Protein AF-A0A1I7KE81-F1 (afdb_monomer_lite)

Organism: NCBI:txid343013

Foldseek 3Di:
DFQPDWADPAPAIETHLAPLEDPVLVVLLRLLSNDPFWPRYKYAAHQWYDDQSHTARIKTWGDQKDQVVLLPDDDADDPDDGPDRSRDIDGHPDPVVVVSQVVQVVVVVVVVVVVVVVVVVVVVVVPVPDDDDDDDDDDQDWDQRGWDFDDAPRDTTIMGGHQKTAAAAQRWAKAEEFQQAKIFTKHFQRDRSRVRIHGNYQHFPDALVVQLVPDDLVQQCVQNPQAAEDSDSVCSSRRRVRTHRRVVSCVSCVNGIDTPDIDGHRYDYDD

Secondary structure (DSSP, 8-state):
----EEE-SSSS-EEES-S---HHHHHHHHHHHTSTTEEEEEEEEEEEE--SSS-EEEEEEESSEE-HHHHT----------SSGGG--EETTSHHHHHHHHHHHHHHHHHHHHHHHHHHHHHHHHHTTSSS----S------SEEEEEEEETTEEEEEEEESEEE--TT-EEEE--STTSEEEEEEE---GGGTSEEE-S--BSS-HHHHHHH--HHHHHHHTTTSEE--SGGGGGG-GGGB--HHHHHHHTTTTEEEEEEEE-SEE---

Radius of gyration: 19.29 Å; chains: 1; bounding box: 50×40×59 Å

pLDDT: mean 90.59, std 10.42, range [40.97, 98.5]

Sequence (271 aa):
MPVQQVLTDQRVPVKIWTDDVDDRSKEQLANIAGLPFVHHHVAAMPDVHLGIGATIGSVIATHKAIIPAAVGVDMERWMIQLPDRDLAYFPEGTEHFNDYVEAVHWAQEYAMANRQAMLDLVLDALARHLPPFTVTTEAVNCHHNYVAKEHHYGADVWVTRKGAIRAREGDLGIVPGSMGARSYIVRGKGNAESFCSSAHGAGRRMSRTAAEKHFTEADLEMQTAGVICRKDKGVLDEIPGAYKDIDQVMANQRDLTEILHTLKQVVCVKG

InterPro domains:
  IPR001233 RNA-splicing ligase, RtcB [PF01139] (28-74)
  IPR001233 RNA-splicing ligase, RtcB [PF01139] (75-271)
  IPR036025 tRNA-splicing ligase RtcB-like superfamily [G3DSA:3.90.1860.10] (1-75)
  IPR036025 tRNA-splicing ligase RtcB-like superfamily [G3DSA:3.90.1860.10] (76-271)
  IPR036025 tRNA-splicing ligase RtcB-like superfamily [SSF103365] (9-75)
  IPR036025 tRNA-splicing ligase RtcB-like superfamily [SSF103365] (76-271)
  IPR052915 RNA-splicing ligase RtcB-like [PTHR43749] (80-271)

Structure (mmCIF, N/CA/C/O backbone):
data_AF-A0A1I7KE81-F1
#
_entry.id   AF-A0A1I7KE81-F1
#
loop_
_atom_site.group_PDB
_atom_site.id
_atom_site.type_symbol
_atom_site.label_atom_id
_atom_site.label_alt_id
_atom_site.label_comp_id
_atom_site.label_asym_id
_atom_site.label_entity_id
_atom_site.label_seq_id
_atom_site.pdbx_PDB_ins_code
_atom_site.Cartn_x
_atom_site.Cartn_y
_atom_site.Cartn_z
_atom_site.occupancy
_atom_site.B_iso_or_equiv
_atom_site.auth_seq_id
_atom_site.auth_comp_id
_atom_site.auth_asym_id
_atom_site.auth_atom_id
_atom_site.pdbx_PDB_model_num
ATOM 1 N N . MET A 1 1 ? 3.178 -16.933 12.539 1.00 57.69 1 MET A N 1
ATOM 2 C CA . MET A 1 1 ? 3.832 -15.609 12.615 1.00 57.69 1 MET A CA 1
ATOM 3 C C . MET A 1 1 ? 3.858 -15.025 11.229 1.00 57.69 1 MET A C 1
ATOM 5 O O . MET A 1 1 ? 4.569 -15.561 10.371 1.00 57.69 1 MET A O 1
ATOM 9 N N . PRO A 1 2 ? 2.996 -14.033 11.013 1.00 77.56 2 PRO A N 1
ATOM 10 C CA . PRO A 1 2 ? 3.561 -12.693 10.949 1.00 77.56 2 PRO A CA 1
ATOM 11 C C . PRO A 1 2 ? 2.568 -11.604 11.388 1.00 77.56 2 PRO A C 1
ATOM 13 O O . PRO A 1 2 ? 1.733 -11.113 10.661 1.00 77.56 2 PRO A O 1
ATOM 16 N N . VAL A 1 3 ? 2.729 -11.188 12.622 1.00 94.88 3 VAL A N 1
ATOM 17 C CA . VAL A 1 3 ? 2.726 -9.778 12.978 1.00 94.88 3 VAL A CA 1
ATOM 18 C C . VAL A 1 3 ? 4.074 -9.644 13.678 1.00 94.88 3 VAL A C 1
ATOM 20 O O . VAL A 1 3 ? 4.421 -10.525 14.470 1.00 94.88 3 VAL A O 1
ATOM 23 N N . GLN A 1 4 ? 4.885 -8.661 13.303 1.00 96.69 4 GLN A N 1
ATOM 24 C CA . GLN A 1 4 ? 6.242 -8.500 13.838 1.00 96.69 4 GLN A CA 1
ATOM 25 C C . GLN A 1 4 ? 6.243 -7.587 15.061 1.00 96.69 4 GLN A C 1
ATOM 27 O O . GLN A 1 4 ? 6.893 -7.894 16.056 1.00 96.69 4 GLN A O 1
ATOM 32 N N . GLN A 1 5 ? 5.426 -6.531 15.033 1.00 97.12 5 GLN A N 1
ATOM 33 C CA . GLN A 1 5 ? 5.253 -5.614 16.159 1.00 97.12 5 GLN A CA 1
ATOM 34 C C . GLN A 1 5 ? 3.773 -5.400 16.457 1.00 97.12 5 GLN A C 1
ATOM 36 O O . GLN A 1 5 ? 2.934 -5.387 15.551 1.00 97.12 5 GLN A O 1
ATOM 41 N N . VAL A 1 6 ? 3.463 -5.197 17.736 1.00 97.81 6 VAL A N 1
ATOM 42 C CA . VAL A 1 6 ? 2.139 -4.768 18.188 1.00 97.81 6 VAL A CA 1
ATOM 43 C C . VAL A 1 6 ? 2.303 -3.552 19.087 1.00 97.81 6 VAL A C 1
ATOM 45 O O . VAL A 1 6 ? 3.019 -3.628 20.082 1.00 97.81 6 VAL A O 1
ATOM 48 N N . LEU A 1 7 ? 1.644 -2.444 18.746 1.00 97.62 7 LEU A N 1
ATOM 49 C CA . LEU A 1 7 ? 1.528 -1.286 19.637 1.00 97.62 7 LEU A CA 1
ATOM 50 C C . LEU A 1 7 ? 0.242 -1.439 20.451 1.00 97.62 7 LEU A C 1
ATOM 52 O O . LEU A 1 7 ? -0.814 -1.698 19.872 1.00 97.62 7 LEU A O 1
ATOM 56 N N . THR A 1 8 ? 0.327 -1.332 21.777 1.00 96.69 8 THR A N 1
ATOM 57 C CA . THR A 1 8 ? -0.793 -1.632 22.692 1.00 96.69 8 THR A CA 1
ATOM 58 C C . THR A 1 8 ? -1.204 -0.471 23.589 1.00 96.69 8 THR A C 1
ATOM 60 O O . THR A 1 8 ? -2.199 -0.590 24.295 1.00 96.69 8 THR A O 1
ATOM 63 N N . ASP A 1 9 ? -0.478 0.647 23.563 1.00 94.56 9 ASP A N 1
ATOM 64 C CA . ASP A 1 9 ? -0.714 1.776 24.480 1.00 94.56 9 ASP A CA 1
ATOM 65 C C . ASP A 1 9 ? -1.853 2.704 24.012 1.00 94.56 9 ASP A C 1
ATOM 67 O O . ASP A 1 9 ? -2.137 3.729 24.629 1.00 94.56 9 ASP A O 1
ATOM 71 N N . GLN A 1 10 ? -2.500 2.366 22.896 1.00 95.31 10 GLN A N 1
ATOM 72 C CA . GLN A 1 10 ? -3.591 3.120 22.285 1.00 95.31 10 GLN A CA 1
ATOM 73 C C . GLN A 1 10 ? -4.950 2.496 22.624 1.00 95.31 10 GLN A C 1
ATOM 75 O O . GLN A 1 10 ? -5.037 1.417 23.206 1.00 95.31 10 GLN A O 1
ATOM 80 N N . ARG A 1 11 ? -6.043 3.168 22.238 1.00 96.38 11 ARG A N 1
ATOM 81 C CA . ARG A 1 11 ? -7.408 2.671 22.474 1.00 96.38 11 ARG A CA 1
ATOM 82 C C . ARG A 1 11 ? -7.643 1.299 21.832 1.00 96.38 11 ARG A C 1
ATOM 84 O O . ARG A 1 11 ? -8.297 0.451 22.434 1.00 96.38 11 ARG A O 1
ATOM 91 N N . VAL A 1 12 ? -7.163 1.111 20.606 1.00 97.94 12 VAL A N 1
ATOM 92 C CA . VAL A 1 12 ? -7.110 -0.194 19.937 1.00 97.94 12 VAL A CA 1
ATOM 93 C C . VAL A 1 12 ? -5.658 -0.521 19.585 1.00 97.94 12 VAL A C 1
ATOM 95 O O . VAL A 1 12 ? -4.871 0.404 19.394 1.00 97.94 12 VAL A O 1
ATOM 98 N N . PRO A 1 13 ? -5.260 -1.800 19.493 1.00 98.12 13 PRO A N 1
ATOM 99 C CA . PRO A 1 13 ? -3.891 -2.138 19.129 1.00 98.12 13 PRO A CA 1
ATOM 100 C C . PRO A 1 13 ? -3.578 -1.797 17.664 1.00 98.12 13 PRO A C 1
ATOM 102 O O . PRO A 1 13 ? -4.465 -1.765 16.807 1.00 98.12 13 PRO A O 1
ATOM 105 N N . VAL A 1 14 ? -2.293 -1.620 17.360 1.00 98.50 14 VAL A N 1
ATOM 106 C CA . VAL A 1 14 ? -1.765 -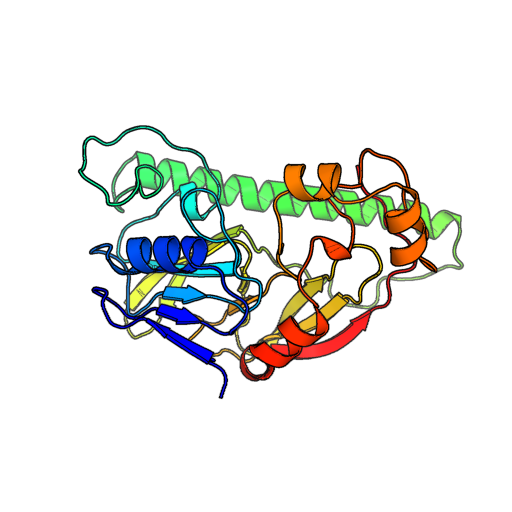1.570 15.987 1.00 98.50 14 VAL A CA 1
ATOM 107 C C . VAL A 1 14 ? -1.011 -2.861 15.708 1.00 98.50 14 VAL A C 1
ATOM 109 O O . VAL A 1 14 ? -0.102 -3.203 16.459 1.00 98.50 14 VAL A O 1
ATOM 112 N N . LYS A 1 15 ? -1.348 -3.567 14.627 1.00 98.50 15 LYS A N 1
ATOM 113 C CA . LYS A 1 15 ? -0.659 -4.791 14.185 1.00 98.50 15 LYS A CA 1
ATOM 114 C C . LYS A 1 15 ? 0.226 -4.480 12.983 1.00 98.50 15 LYS A C 1
ATOM 116 O O . LYS A 1 15 ? -0.284 -4.054 11.952 1.00 98.50 15 LYS A O 1
ATOM 121 N N . ILE A 1 16 ? 1.537 -4.680 13.109 1.00 98.38 16 ILE A N 1
ATOM 122 C CA . ILE A 1 16 ? 2.525 -4.292 12.094 1.00 98.38 16 ILE A CA 1
ATOM 123 C C . ILE A 1 16 ? 3.232 -5.533 11.551 1.00 98.38 16 ILE A C 1
ATOM 125 O O . ILE A 1 16 ? 3.833 -6.298 12.304 1.00 98.38 16 ILE A O 1
ATOM 129 N N . TRP A 1 17 ? 3.198 -5.727 10.234 1.00 98.12 17 TRP A N 1
ATOM 130 C CA . TRP A 1 17 ? 3.786 -6.890 9.556 1.00 98.12 17 TRP A CA 1
ATOM 131 C C . TRP A 1 17 ? 5.294 -6.771 9.287 1.00 98.12 17 TRP A C 1
ATOM 133 O O . TRP A 1 17 ? 5.866 -7.641 8.642 1.00 98.12 17 TRP A O 1
ATOM 143 N N . THR A 1 18 ? 5.964 -5.724 9.765 1.00 96.81 18 THR A N 1
ATOM 144 C CA . THR A 1 18 ? 7.391 -5.483 9.511 1.00 96.81 18 THR A CA 1
ATOM 145 C C . THR A 1 18 ? 8.090 -4.863 10.712 1.00 96.81 18 THR A C 1
ATOM 147 O O . THR A 1 18 ? 7.479 -4.091 11.450 1.00 96.81 18 THR A O 1
ATOM 150 N N . ASP A 1 19 ? 9.382 -5.152 10.845 1.00 95.56 19 ASP A N 1
ATOM 151 C CA . ASP A 1 19 ? 10.292 -4.439 11.734 1.00 95.56 19 ASP A CA 1
ATOM 152 C C . ASP A 1 19 ? 10.908 -3.179 11.103 1.00 95.56 19 ASP A C 1
ATOM 154 O O . ASP A 1 19 ? 11.397 -2.303 11.815 1.00 95.56 19 ASP A O 1
ATOM 158 N N . ASP A 1 20 ? 10.830 -3.050 9.774 1.00 94.69 20 ASP A N 1
ATOM 159 C CA . ASP A 1 20 ? 11.290 -1.886 9.001 1.00 94.69 20 ASP A CA 1
ATOM 160 C C . ASP A 1 20 ? 10.203 -0.793 8.982 1.00 94.69 20 ASP A C 1
ATOM 162 O O . ASP A 1 20 ? 9.499 -0.612 7.982 1.00 94.69 20 ASP A O 1
ATOM 166 N N . VAL A 1 21 ? 10.007 -0.121 10.122 1.00 95.19 21 VAL A N 1
ATOM 167 C CA . VAL A 1 21 ? 9.069 1.002 10.295 1.00 95.19 21 VAL A CA 1
ATOM 168 C C . VAL A 1 21 ? 9.678 2.090 11.190 1.00 95.19 21 VAL A C 1
ATOM 170 O O . VAL A 1 21 ? 10.144 1.813 12.297 1.00 95.19 21 VAL A O 1
ATOM 173 N N . ASP A 1 22 ? 9.675 3.336 10.712 1.00 94.06 22 ASP A N 1
ATOM 174 C CA . ASP A 1 22 ? 10.245 4.486 11.421 1.00 94.06 22 ASP A CA 1
ATOM 175 C C . ASP A 1 22 ? 9.315 5.041 12.515 1.00 94.06 22 ASP A C 1
ATOM 177 O O . ASP A 1 22 ? 8.101 4.818 12.504 1.00 94.06 22 ASP A O 1
ATOM 181 N N . ASP A 1 23 ? 9.882 5.806 13.450 1.00 95.50 23 ASP A N 1
ATOM 182 C CA . ASP A 1 23 ? 9.153 6.321 14.614 1.00 95.50 23 ASP A CA 1
ATOM 183 C C . ASP A 1 23 ? 8.000 7.260 14.241 1.00 95.50 23 ASP A C 1
ATOM 185 O O . ASP A 1 23 ? 6.952 7.220 14.884 1.00 95.50 23 ASP A O 1
ATOM 189 N N . ARG A 1 24 ? 8.134 8.053 13.169 1.00 94.44 24 ARG A N 1
ATOM 190 C CA . ARG A 1 24 ? 7.059 8.958 12.728 1.00 94.44 24 ARG A CA 1
ATOM 191 C C . ARG A 1 24 ? 5.894 8.171 12.135 1.00 94.44 24 ARG A C 1
ATOM 193 O O . ARG A 1 24 ? 4.737 8.511 12.369 1.00 94.44 24 ARG A O 1
ATOM 200 N N . SER A 1 25 ? 6.182 7.097 11.400 1.00 95.62 25 SER A N 1
ATOM 201 C CA . SER A 1 25 ? 5.155 6.158 10.934 1.00 95.62 25 SER A CA 1
ATOM 202 C C . SER A 1 25 ? 4.451 5.461 12.104 1.00 95.62 25 SER A C 1
ATOM 204 O O . SER A 1 25 ? 3.227 5.325 12.081 1.00 95.62 25 SER A O 1
ATOM 206 N N . LYS A 1 26 ? 5.189 5.050 13.148 1.00 96.81 26 LYS A N 1
ATOM 207 C CA . LYS A 1 26 ? 4.595 4.473 14.370 1.00 96.81 26 LYS A CA 1
ATOM 208 C C . LYS A 1 26 ? 3.700 5.473 15.097 1.00 96.81 26 LYS A C 1
ATOM 210 O O . LYS A 1 26 ? 2.607 5.102 15.512 1.00 96.81 26 LYS A O 1
ATOM 215 N N . GLU A 1 27 ? 4.129 6.728 15.207 1.00 95.62 27 GLU A N 1
ATOM 216 C CA . GLU A 1 27 ? 3.340 7.808 15.804 1.00 95.62 27 GLU A CA 1
ATOM 217 C C . GLU A 1 27 ? 2.037 8.053 15.026 1.00 95.62 27 GLU A C 1
ATOM 219 O O . GLU A 1 27 ? 0.966 8.079 15.629 1.00 95.62 27 GLU A O 1
ATOM 224 N N . GLN A 1 28 ? 2.087 8.131 13.689 1.00 94.56 28 GLN A N 1
ATOM 225 C CA . GLN A 1 28 ? 0.877 8.250 12.862 1.00 94.56 28 GLN A CA 1
ATOM 226 C C . GLN A 1 28 ? -0.089 7.075 13.073 1.00 94.56 28 GLN A C 1
ATOM 228 O O . GLN A 1 28 ? -1.288 7.285 13.260 1.00 94.56 28 GLN A O 1
ATOM 233 N N . LEU A 1 29 ? 0.422 5.840 13.083 1.00 96.94 29 LEU A N 1
ATOM 234 C CA . LEU A 1 29 ? -0.388 4.650 13.358 1.00 96.94 29 LEU A CA 1
ATOM 235 C C . LEU A 1 29 ? -1.021 4.702 14.757 1.00 96.94 29 LEU A C 1
ATOM 237 O O . LEU A 1 29 ? -2.202 4.387 14.906 1.00 96.94 29 LEU A O 1
ATOM 241 N N . ALA A 1 30 ? -0.256 5.125 15.766 1.00 96.56 30 ALA A N 1
ATOM 242 C CA . ALA A 1 30 ? -0.733 5.256 17.136 1.00 96.56 30 ALA A CA 1
ATOM 243 C C . ALA A 1 30 ? -1.823 6.337 17.265 1.00 96.56 30 ALA A C 1
ATOM 245 O O . ALA A 1 30 ? -2.848 6.106 17.909 1.00 96.56 30 ALA A O 1
ATOM 246 N N . ASN A 1 31 ? -1.657 7.482 16.599 1.00 94.62 31 ASN A N 1
ATOM 247 C CA . ASN A 1 31 ? -2.653 8.555 16.577 1.00 94.62 31 ASN A CA 1
ATOM 248 C C . ASN A 1 31 ? -3.985 8.076 15.987 1.00 94.62 31 ASN A C 1
ATOM 250 O O . ASN A 1 31 ? -5.042 8.322 16.570 1.00 94.62 31 ASN A O 1
ATOM 254 N N . ILE A 1 32 ? -3.936 7.332 14.876 1.00 95.00 32 ILE A N 1
ATOM 255 C CA . ILE A 1 32 ? -5.125 6.730 14.258 1.00 95.00 32 ILE A CA 1
ATOM 256 C C . ILE A 1 32 ? -5.773 5.731 15.217 1.00 95.00 32 ILE A C 1
ATOM 258 O O . ILE A 1 32 ? -6.977 5.798 15.451 1.00 95.00 32 ILE A O 1
ATOM 262 N N . ALA A 1 33 ? -4.987 4.839 15.818 1.00 96.62 33 ALA A N 1
ATOM 263 C CA . ALA A 1 33 ? -5.476 3.833 16.759 1.00 96.62 33 ALA A CA 1
ATOM 264 C C . ALA A 1 33 ? -6.042 4.424 18.067 1.00 96.62 33 ALA A C 1
ATOM 266 O O . ALA A 1 33 ? -6.762 3.748 18.804 1.00 96.62 33 ALA A O 1
ATOM 267 N N . GLY A 1 34 ? -5.753 5.694 18.360 1.00 94.81 34 GLY A N 1
ATOM 268 C CA . GLY A 1 34 ? -6.379 6.453 19.439 1.00 94.81 34 GLY A CA 1
ATOM 269 C C . GLY A 1 34 ? -7.787 6.970 19.117 1.00 94.81 34 GLY A C 1
ATOM 270 O O . GLY A 1 34 ? -8.522 7.325 20.042 1.00 94.81 34 GLY A O 1
ATOM 271 N N . LEU A 1 35 ? -8.197 7.016 17.841 1.00 93.06 35 LEU A N 1
ATOM 272 C CA . LEU A 1 35 ? -9.475 7.615 17.449 1.00 93.06 35 LEU A CA 1
ATOM 273 C C . LEU A 1 35 ? -10.673 6.784 17.944 1.00 93.06 35 LEU A C 1
ATOM 275 O O . LEU A 1 35 ? -10.670 5.550 17.888 1.00 93.06 35 LEU A O 1
ATOM 279 N N . PRO A 1 36 ? -11.758 7.440 18.396 1.00 92.75 36 PRO A N 1
ATOM 280 C CA . PRO A 1 36 ? -12.812 6.763 19.136 1.00 92.75 36 PRO A CA 1
ATOM 281 C C . PRO A 1 36 ? -13.773 5.919 18.286 1.00 92.75 36 PRO A C 1
ATOM 283 O O . PRO A 1 36 ? -14.686 5.285 18.820 1.00 92.75 36 PRO A O 1
ATOM 286 N N . PHE A 1 37 ? -13.600 5.925 16.973 1.00 94.31 37 PHE A N 1
ATOM 287 C CA . PHE A 1 37 ? -14.437 5.199 16.025 1.00 94.31 37 PHE A CA 1
ATOM 288 C C . PHE A 1 37 ? -13.652 4.136 15.250 1.00 94.31 37 PHE A C 1
ATOM 290 O O . PHE A 1 37 ? -14.245 3.479 14.399 1.00 94.31 37 PHE A O 1
ATOM 297 N N . VAL A 1 38 ? -12.356 3.933 15.536 1.00 97.06 38 VAL A N 1
ATOM 298 C CA . VAL A 1 38 ? -11.614 2.796 14.967 1.00 97.06 38 VAL A CA 1
ATOM 299 C C . VAL A 1 38 ? -12.151 1.494 15.549 1.00 97.06 38 VAL A C 1
ATOM 301 O O . VAL A 1 38 ? -12.343 1.362 16.761 1.00 97.06 38 VAL A O 1
ATOM 304 N N . HIS A 1 39 ? -12.405 0.538 14.663 1.00 97.88 39 HIS A N 1
ATOM 305 C CA . HIS A 1 39 ? -12.931 -0.781 14.978 1.00 97.88 39 HIS A CA 1
ATOM 306 C C . HIS A 1 39 ? -11.803 -1.794 15.156 1.00 97.88 39 HIS A C 1
ATOM 308 O O . HIS A 1 39 ? -10.996 -1.990 14.252 1.00 97.88 39 HIS A O 1
ATOM 314 N N . HIS A 1 40 ? -11.805 -2.490 16.294 1.00 97.75 40 HIS A N 1
ATOM 315 C CA . HIS A 1 40 ? -10.921 -3.606 16.659 1.00 97.75 40 HIS A CA 1
ATOM 316 C C . HIS A 1 40 ? -9.410 -3.301 16.728 1.00 97.75 40 HIS A C 1
ATOM 318 O O . HIS A 1 40 ? -8.807 -3.570 17.761 1.00 97.75 40 HIS A O 1
ATOM 324 N N . HIS A 1 41 ? -8.786 -2.803 15.655 1.00 98.44 41 HIS A N 1
ATOM 325 C CA . HIS A 1 41 ? -7.350 -2.507 15.541 1.00 98.44 41 HIS A CA 1
ATOM 326 C C . HIS A 1 41 ? -7.027 -1.738 14.246 1.00 98.44 41 HIS A C 1
ATOM 328 O O . HIS A 1 41 ? -7.860 -1.645 13.346 1.00 98.44 41 HIS A O 1
ATOM 334 N N . VAL A 1 42 ? -5.794 -1.239 14.133 1.00 98.31 42 VAL A N 1
ATOM 335 C CA . VAL A 1 42 ? -5.204 -0.765 12.865 1.00 98.31 42 VAL A CA 1
ATOM 336 C C . VAL A 1 42 ? -4.221 -1.816 12.352 1.00 98.31 42 VAL A C 1
ATOM 338 O O . VAL A 1 42 ? -3.413 -2.324 13.131 1.00 98.31 42 VAL A O 1
ATOM 341 N N . ALA A 1 43 ? -4.254 -2.131 11.056 1.00 98.50 43 ALA A N 1
ATOM 342 C CA . ALA A 1 43 ? -3.292 -3.042 10.435 1.00 98.50 43 ALA A CA 1
ATOM 343 C C . ALA A 1 43 ? -2.310 -2.271 9.540 1.00 98.50 43 ALA A C 1
ATOM 345 O O . ALA A 1 43 ? -2.717 -1.491 8.682 1.00 98.50 43 ALA A O 1
ATOM 346 N N . ALA A 1 44 ? -1.013 -2.499 9.734 1.00 98.31 44 ALA A N 1
ATOM 347 C CA . ALA A 1 44 ? 0.072 -1.902 8.965 1.00 98.31 44 ALA A CA 1
ATOM 348 C C . ALA A 1 44 ? 0.826 -2.990 8.190 1.00 98.31 44 ALA A C 1
ATOM 350 O O . ALA A 1 44 ? 1.447 -3.886 8.767 1.00 98.31 44 ALA A O 1
ATOM 351 N N . MET A 1 45 ? 0.740 -2.908 6.869 1.00 98.12 45 MET A N 1
ATOM 352 C CA . MET A 1 45 ? 1.344 -3.825 5.911 1.00 98.12 45 MET A CA 1
ATOM 353 C C . MET A 1 45 ? 2.878 -3.673 5.900 1.00 98.12 45 MET A C 1
ATOM 355 O O . MET A 1 45 ? 3.407 -2.664 6.372 1.00 98.12 45 MET A O 1
ATOM 359 N N . PRO A 1 46 ? 3.645 -4.653 5.387 1.00 97.56 46 PRO A N 1
ATOM 360 C CA . PRO A 1 46 ? 5.105 -4.575 5.460 1.00 97.56 46 PRO A CA 1
ATOM 361 C C . PRO A 1 46 ? 5.743 -3.403 4.687 1.00 97.56 46 PRO A C 1
ATOM 363 O O . PRO A 1 46 ? 6.854 -2.965 5.000 1.00 97.56 46 PRO A O 1
ATOM 366 N N . ASP A 1 47 ? 5.034 -2.858 3.705 1.00 96.81 47 ASP A N 1
ATOM 367 C CA . ASP A 1 47 ? 5.406 -1.673 2.935 1.00 96.81 47 ASP A CA 1
ATOM 368 C C . ASP A 1 47 ? 5.081 -0.350 3.650 1.00 96.81 47 ASP A C 1
ATOM 370 O O . ASP A 1 47 ? 5.257 0.719 3.061 1.00 96.81 47 ASP A O 1
ATOM 374 N N . VAL A 1 48 ? 4.663 -0.397 4.924 1.00 97.50 48 VAL A N 1
ATOM 375 C CA . VAL A 1 48 ? 4.223 0.784 5.676 1.00 97.50 48 VAL A CA 1
ATOM 376 C C . VAL A 1 48 ? 5.279 1.884 5.747 1.00 97.50 48 VAL A C 1
ATOM 378 O O . VAL A 1 48 ? 6.442 1.621 6.047 1.00 97.50 48 VAL A O 1
ATOM 381 N N . HIS A 1 49 ? 4.889 3.122 5.478 1.00 96.19 49 HIS A N 1
ATOM 382 C CA . HIS A 1 49 ? 5.758 4.290 5.609 1.00 96.19 49 HIS A CA 1
ATOM 383 C C . HIS A 1 49 ? 4.934 5.569 5.766 1.00 96.19 49 HIS A C 1
ATOM 385 O O . HIS A 1 49 ? 3.720 5.584 5.540 1.00 96.19 49 HIS A O 1
ATOM 391 N N . LEU A 1 50 ? 5.613 6.650 6.145 1.00 93.50 50 LEU A N 1
ATOM 392 C CA . LEU A 1 50 ? 5.001 7.941 6.418 1.00 93.50 50 LEU A CA 1
ATOM 393 C C . LEU A 1 50 ? 4.161 8.427 5.228 1.00 93.50 50 LEU A C 1
ATOM 395 O O . LEU A 1 50 ? 4.622 8.425 4.084 1.00 93.50 50 LEU A O 1
ATOM 399 N N . GLY A 1 51 ? 2.944 8.885 5.515 1.00 88.00 51 GLY A N 1
ATOM 400 C CA . GLY A 1 51 ? 2.046 9.496 4.539 1.00 88.00 51 GLY A CA 1
ATOM 401 C C . GLY A 1 51 ? 1.449 10.807 5.051 1.00 88.00 51 GLY A C 1
ATOM 402 O O . GLY A 1 51 ? 1.790 11.283 6.130 1.00 88.00 51 GLY A O 1
ATOM 403 N N . ILE A 1 52 ? 0.556 11.400 4.259 1.00 80.00 52 ILE A N 1
ATOM 404 C CA . ILE A 1 52 ? -0.254 12.568 4.656 1.00 80.00 52 ILE A CA 1
ATOM 405 C C . ILE A 1 52 ? -1.512 12.048 5.364 1.00 80.00 52 ILE A C 1
ATOM 407 O O . ILE A 1 52 ? -2.199 11.207 4.790 1.00 80.00 52 ILE A O 1
ATOM 411 N N . GLY A 1 53 ? -1.800 12.465 6.594 1.00 79.00 53 GLY A N 1
ATOM 412 C CA . GLY A 1 53 ? -2.915 11.970 7.422 1.00 79.00 53 GLY A CA 1
ATOM 413 C C . GLY A 1 53 ? -2.859 10.533 7.924 1.00 79.00 53 GLY A C 1
ATOM 414 O O . GLY A 1 53 ? -3.000 10.291 9.117 1.00 79.00 53 GLY A O 1
ATOM 415 N N . ALA A 1 54 ? -2.624 9.572 7.039 1.00 88.19 54 ALA A N 1
ATOM 416 C CA . ALA A 1 54 ? -2.346 8.193 7.412 1.00 88.19 54 ALA A CA 1
ATOM 417 C C . ALA A 1 54 ? -1.115 7.678 6.681 1.00 88.19 54 ALA A C 1
ATOM 419 O O . ALA A 1 54 ? -0.825 8.107 5.554 1.00 88.19 54 ALA A O 1
ATOM 420 N N . THR A 1 55 ? -0.437 6.724 7.315 1.00 93.19 55 THR A N 1
ATOM 421 C CA . THR A 1 55 ? 0.666 5.991 6.704 1.00 93.19 55 THR A CA 1
ATOM 422 C C . THR A 1 55 ? 0.192 5.292 5.434 1.00 93.19 55 THR A C 1
ATOM 424 O O . THR A 1 55 ? -0.920 4.761 5.357 1.00 93.19 55 THR A O 1
ATOM 427 N N . ILE A 1 56 ? 1.041 5.296 4.413 1.00 93.88 56 ILE A N 1
ATOM 428 C CA . ILE A 1 56 ? 0.874 4.401 3.266 1.00 93.88 56 ILE A CA 1
ATOM 429 C C . ILE A 1 56 ? 1.208 2.994 3.764 1.00 93.88 56 ILE A C 1
ATOM 431 O O . ILE A 1 56 ? 2.093 2.854 4.598 1.00 93.88 56 ILE A O 1
ATOM 435 N N . GLY A 1 57 ? 0.505 1.970 3.286 1.00 95.25 57 GLY A N 1
ATOM 436 C CA . GLY A 1 57 ? 0.558 0.610 3.819 1.00 95.25 57 GLY A CA 1
ATOM 437 C C . GLY A 1 57 ? -0.337 0.401 5.043 1.00 95.25 57 GLY A C 1
ATOM 438 O O . GLY A 1 57 ? -0.062 -0.499 5.827 1.00 95.25 57 GLY A O 1
ATOM 439 N N . SER A 1 58 ? -1.379 1.213 5.256 1.00 96.88 58 SER A N 1
ATOM 440 C CA . SER A 1 58 ? -2.307 1.046 6.385 1.00 96.88 58 SER A CA 1
ATOM 441 C C . SER A 1 58 ? -3.707 0.619 5.952 1.00 96.88 58 SER A C 1
ATOM 443 O O . SER A 1 58 ? -4.201 0.970 4.874 1.00 96.88 58 SER A O 1
ATOM 445 N N . VAL A 1 59 ? -4.349 -0.155 6.826 1.00 98.00 59 VAL A N 1
ATOM 446 C CA . VAL A 1 59 ? -5.741 -0.582 6.719 1.00 98.00 59 VAL A CA 1
ATOM 447 C C . VAL A 1 59 ? -6.453 -0.222 8.015 1.00 98.00 59 VAL A C 1
ATOM 449 O O . VAL A 1 59 ? -6.057 -0.651 9.103 1.00 98.00 59 VAL A O 1
ATOM 452 N N . ILE A 1 60 ? -7.487 0.603 7.888 1.00 97.69 60 ILE A N 1
ATOM 453 C CA . ILE A 1 60 ? -8.176 1.238 9.010 1.00 97.69 60 ILE A CA 1
ATOM 454 C C . ILE A 1 60 ? -9.664 0.940 8.866 1.00 97.69 60 ILE A C 1
ATOM 456 O O . ILE A 1 60 ? -10.297 1.387 7.910 1.00 97.69 60 ILE A O 1
ATOM 460 N N . ALA A 1 61 ? -10.220 0.183 9.808 1.00 97.62 61 ALA A N 1
ATOM 461 C CA . ALA A 1 61 ? -11.653 -0.065 9.888 1.00 97.62 61 ALA A CA 1
ATOM 462 C C . ALA A 1 61 ? -12.304 0.932 10.853 1.00 97.62 61 ALA A C 1
ATOM 464 O O . ALA A 1 61 ? -11.827 1.109 11.974 1.00 97.62 61 ALA A O 1
ATOM 465 N N . THR A 1 62 ? -13.399 1.568 10.447 1.00 97.06 62 THR A N 1
ATOM 466 C CA . THR A 1 62 ? -14.094 2.579 11.253 1.00 97.06 62 THR A CA 1
ATOM 467 C C . THR A 1 62 ? -15.597 2.325 11.341 1.00 97.06 62 THR A C 1
ATOM 469 O O . THR A 1 62 ? -16.246 1.874 10.394 1.00 97.06 62 THR A O 1
ATOM 472 N N . HIS A 1 63 ? -16.184 2.659 12.490 1.00 96.06 63 HIS A N 1
ATOM 473 C CA . HIS A 1 63 ? -17.631 2.715 12.665 1.00 96.06 63 HIS A CA 1
ATOM 474 C C . HIS A 1 63 ? -18.164 4.076 12.244 1.00 96.06 63 HIS A C 1
ATOM 476 O O . HIS A 1 63 ? -17.784 5.089 12.827 1.00 96.06 63 HIS A O 1
ATOM 482 N N . LYS A 1 64 ? -19.110 4.083 11.296 1.00 90.88 64 LYS A N 1
ATOM 483 C CA . LYS A 1 64 ? -19.920 5.263 10.949 1.00 90.88 64 LYS A CA 1
ATOM 484 C C . LYS A 1 64 ? -19.099 6.538 10.697 1.00 90.88 64 LYS A C 1
ATOM 486 O O . LYS A 1 64 ? -19.553 7.633 11.015 1.00 90.88 64 LYS A O 1
ATOM 491 N N . ALA A 1 65 ? -17.879 6.407 10.185 1.00 90.88 65 ALA A N 1
ATOM 492 C CA . ALA A 1 65 ? -16.976 7.527 9.959 1.00 90.88 65 ALA A CA 1
ATOM 493 C C . ALA A 1 65 ? -16.010 7.207 8.820 1.00 90.88 65 ALA A C 1
ATOM 495 O O . ALA A 1 65 ? -15.571 6.065 8.704 1.00 90.88 65 ALA A O 1
ATOM 496 N N . ILE A 1 66 ? -15.641 8.201 8.017 1.00 87.88 66 ILE A N 1
ATOM 497 C CA . ILE A 1 66 ? -14.588 8.086 6.999 1.00 87.88 66 ILE A CA 1
ATOM 498 C C . ILE A 1 66 ? -13.566 9.198 7.219 1.00 87.88 66 ILE A C 1
ATOM 500 O O . ILE A 1 66 ? -13.965 10.330 7.472 1.00 87.88 66 ILE A O 1
ATOM 504 N N . ILE A 1 67 ? -12.272 8.880 7.108 1.00 86.19 67 ILE A N 1
ATOM 505 C CA . ILE A 1 67 ? -11.152 9.830 7.205 1.00 86.19 67 ILE A CA 1
ATOM 506 C C . ILE A 1 67 ? -10.631 10.110 5.780 1.00 86.19 67 ILE A C 1
ATOM 508 O O . ILE A 1 67 ? -9.891 9.285 5.239 1.00 86.19 67 ILE A O 1
ATOM 512 N N . PRO A 1 68 ? -10.979 11.239 5.136 1.00 78.94 68 PRO A N 1
ATOM 513 C CA . PRO A 1 68 ? -10.622 11.502 3.738 1.00 78.94 68 PRO A CA 1
ATOM 514 C C . PRO A 1 68 ? -9.115 11.496 3.451 1.00 78.94 68 PRO A C 1
ATOM 516 O O . PRO A 1 68 ? -8.676 10.922 2.447 1.00 78.94 68 PRO A O 1
ATOM 519 N N . ALA A 1 69 ? -8.298 12.044 4.355 1.00 75.62 69 ALA A N 1
ATOM 520 C CA . ALA A 1 69 ? -6.841 12.049 4.199 1.00 75.62 69 ALA A CA 1
ATOM 521 C C . ALA A 1 69 ? -6.232 10.642 4.281 1.00 75.62 69 ALA A C 1
ATOM 523 O O . ALA A 1 69 ? -5.184 10.372 3.682 1.00 75.62 69 ALA A O 1
ATOM 524 N N . ALA A 1 70 ? -6.915 9.701 4.942 1.00 70.81 70 ALA A N 1
ATOM 525 C CA . ALA A 1 70 ? -6.515 8.301 4.926 1.00 70.81 70 ALA A CA 1
ATOM 526 C C . ALA A 1 70 ? -6.718 7.656 3.545 1.00 70.81 70 ALA A C 1
ATOM 528 O O . ALA A 1 70 ? -6.039 6.691 3.237 1.00 70.81 70 ALA A O 1
ATOM 529 N N . VAL A 1 71 ? -7.552 8.211 2.663 1.00 60.59 71 VAL A N 1
ATOM 530 C CA . VAL A 1 71 ? -7.647 7.773 1.255 1.00 60.59 71 VAL A CA 1
ATOM 531 C C . VAL A 1 71 ? -6.731 8.600 0.337 1.00 60.59 71 VAL A C 1
ATOM 533 O O . VAL A 1 71 ? -6.374 8.145 -0.747 1.00 60.59 71 VAL A O 1
ATOM 536 N N . GLY A 1 72 ? -6.277 9.776 0.792 1.00 57.31 72 GLY A N 1
ATOM 537 C CA . GLY A 1 72 ? -5.343 10.653 0.073 1.00 57.31 72 GLY A CA 1
ATOM 538 C C . GLY A 1 72 ? -5.920 12.004 -0.362 1.00 57.31 72 GLY A C 1
ATOM 539 O O . GLY A 1 72 ? -5.347 12.632 -1.248 1.00 57.31 72 GLY A O 1
ATOM 540 N N . VAL A 1 73 ? -7.033 12.446 0.234 1.00 56.03 73 VAL A N 1
ATOM 541 C CA . VAL A 1 73 ? -7.630 13.769 -0.017 1.00 56.03 73 VAL A CA 1
ATOM 542 C C . VAL A 1 73 ? -7.249 14.726 1.113 1.00 56.03 73 VAL A C 1
ATOM 544 O O . VAL A 1 73 ? -7.542 14.447 2.272 1.00 56.03 73 VAL A O 1
ATOM 547 N N . ASP A 1 74 ? -6.595 15.836 0.776 1.00 48.59 74 ASP A N 1
ATOM 548 C CA . ASP A 1 74 ? -6.248 16.900 1.726 1.00 48.59 74 ASP A CA 1
ATOM 549 C C . ASP A 1 74 ? -7.517 17.657 2.148 1.00 48.59 74 ASP A C 1
ATOM 551 O O . ASP A 1 74 ? -8.326 18.039 1.296 1.00 48.59 74 ASP A O 1
ATOM 555 N N . MET A 1 75 ? -7.730 17.831 3.454 1.00 51.59 75 MET A N 1
ATOM 556 C CA . MET A 1 75 ? -8.925 18.485 3.979 1.00 51.59 75 MET A CA 1
ATOM 557 C C . MET A 1 75 ? -8.614 19.368 5.180 1.00 51.59 75 MET A C 1
ATOM 559 O O . MET A 1 75 ? -8.266 18.900 6.261 1.00 51.59 75 MET A O 1
ATOM 563 N N . GLU A 1 76 ? -8.882 20.663 5.025 1.00 46.44 76 GLU A N 1
ATOM 564 C CA . GLU A 1 76 ? -8.982 21.585 6.145 1.00 46.44 76 GLU A CA 1
ATOM 565 C C . GLU A 1 76 ? -10.446 21.783 6.555 1.00 46.44 76 GLU A C 1
ATOM 567 O O . GLU A 1 76 ? -11.285 22.116 5.720 1.00 46.44 76 GLU A O 1
ATOM 572 N N . ARG A 1 77 ? -10.681 21.715 7.876 1.00 44.88 77 ARG A N 1
ATOM 573 C CA . ARG A 1 77 ? -11.837 22.209 8.663 1.00 44.88 77 ARG A CA 1
ATOM 574 C C . ARG A 1 77 ? -12.816 21.144 9.147 1.00 44.88 77 ARG A C 1
ATOM 576 O O . ARG A 1 77 ? -13.740 20.801 8.435 1.00 44.88 77 ARG A O 1
ATOM 583 N N . TRP A 1 78 ? -12.702 20.819 10.436 1.00 40.97 78 TRP A N 1
ATOM 584 C CA . TRP A 1 78 ? -13.782 20.841 11.437 1.00 40.97 78 TRP A CA 1
ATOM 585 C C . TRP A 1 78 ? -13.144 21.298 12.764 1.00 40.97 78 TRP A C 1
ATOM 587 O O . TRP A 1 78 ? 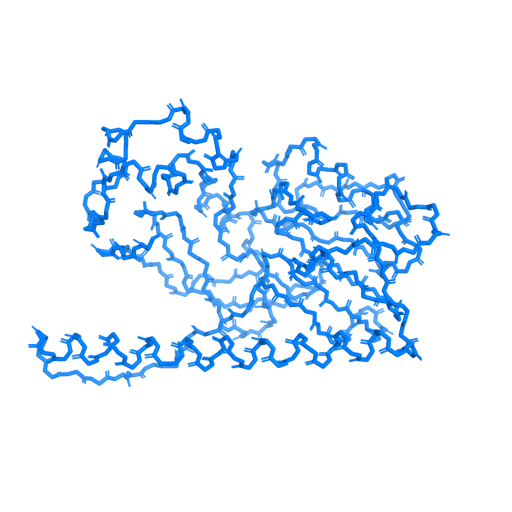-12.008 20.923 13.048 1.00 40.97 78 TRP A O 1
ATOM 597 N N . MET A 1 79 ? -13.810 22.145 13.560 1.00 44.00 79 MET A N 1
ATOM 598 C CA . MET A 1 79 ? -13.280 22.639 14.849 1.00 44.00 79 MET A CA 1
ATOM 599 C C . MET A 1 79 ? -13.402 21.569 15.947 1.00 44.00 79 MET A C 1
ATOM 601 O O . MET A 1 79 ? -14.160 21.715 16.902 1.00 44.00 79 MET A O 1
ATOM 605 N N . ILE A 1 80 ? -12.674 20.467 15.776 1.00 55.84 80 ILE A N 1
ATOM 606 C CA . ILE A 1 80 ? -12.550 19.363 16.729 1.00 55.84 80 ILE A CA 1
ATOM 607 C C . ILE A 1 80 ? -11.067 19.255 17.090 1.00 55.84 80 ILE A C 1
ATOM 609 O O . ILE A 1 80 ? -10.208 19.326 16.212 1.00 55.84 80 ILE A O 1
ATOM 613 N N . GLN A 1 81 ? -10.752 19.100 18.377 1.00 58.16 81 GLN A N 1
ATOM 614 C CA . GLN A 1 81 ? -9.377 18.858 18.806 1.00 58.16 81 GLN A CA 1
ATOM 615 C C . GLN A 1 81 ? -9.004 17.413 18.458 1.00 58.16 81 GLN A C 1
ATOM 617 O O . GLN A 1 81 ? -9.432 16.470 19.122 1.00 58.16 81 GLN A O 1
ATOM 622 N N . LEU A 1 82 ? -8.256 17.253 17.371 1.00 71.56 82 LEU A N 1
ATOM 623 C CA . LEU A 1 82 ? -7.742 15.974 16.890 1.00 71.56 82 LEU A CA 1
ATOM 624 C C . LEU A 1 82 ? -6.248 15.855 17.229 1.00 71.56 82 LEU A C 1
ATOM 626 O O . LEU A 1 82 ? -5.579 16.887 17.322 1.00 71.56 82 LEU A O 1
ATOM 630 N N . PRO A 1 83 ? -5.708 14.630 17.388 1.00 70.00 83 PRO A N 1
ATOM 631 C CA . PRO A 1 83 ? -4.265 14.423 17.543 1.00 70.00 83 PRO A CA 1
ATOM 632 C C . PRO A 1 83 ? -3.456 14.978 16.360 1.00 70.00 83 PRO A C 1
ATOM 634 O O . PRO A 1 83 ? -2.348 15.466 16.546 1.00 70.00 83 PRO A O 1
ATOM 637 N N . ASP A 1 84 ? -4.042 14.937 15.160 1.00 75.31 84 ASP A N 1
ATOM 638 C CA . ASP A 1 84 ? -3.505 15.497 13.922 1.00 75.31 84 ASP A CA 1
ATOM 639 C C . ASP A 1 84 ? -4.666 16.101 13.105 1.00 75.31 84 ASP A C 1
ATOM 641 O O . ASP A 1 84 ? -5.768 15.542 13.074 1.00 75.31 84 ASP A O 1
ATOM 645 N N . ARG A 1 85 ? -4.443 17.256 12.464 1.00 69.81 85 ARG A N 1
ATOM 646 C CA . ARG A 1 85 ? -5.453 17.942 11.637 1.00 69.81 85 ARG A CA 1
ATOM 647 C C . ARG A 1 85 ? -5.852 17.107 10.425 1.00 69.81 85 ARG A C 1
ATOM 649 O O . ARG A 1 85 ? -7.017 17.147 10.034 1.00 69.81 85 ARG A O 1
ATOM 656 N N . ASP A 1 86 ? -4.924 16.317 9.899 1.00 77.62 86 ASP A N 1
ATOM 657 C CA . ASP A 1 86 ? -5.172 15.442 8.761 1.00 77.62 86 ASP A CA 1
ATOM 658 C C . ASP A 1 86 ? -6.080 14.247 9.133 1.00 77.62 86 ASP A C 1
ATOM 660 O O . ASP A 1 86 ? -6.532 13.509 8.264 1.00 77.62 86 ASP A O 1
ATOM 664 N N . LEU A 1 87 ? -6.410 14.044 10.416 1.00 79.56 87 LEU A N 1
ATOM 665 C CA . LEU A 1 87 ? -7.365 13.020 10.866 1.00 79.56 87 LEU A CA 1
ATOM 666 C C . LEU A 1 87 ? -8.821 13.516 10.888 1.00 79.56 87 LEU A C 1
ATOM 668 O O . LEU A 1 87 ? -9.679 12.899 11.528 1.00 79.56 87 LEU A O 1
ATOM 672 N N . ALA A 1 88 ? -9.115 14.630 10.210 1.00 81.62 88 ALA A N 1
ATOM 673 C CA . ALA A 1 88 ? -10.482 15.093 9.999 1.00 81.62 88 ALA A CA 1
ATOM 674 C C . ALA A 1 88 ? -11.336 13.991 9.347 1.00 81.62 88 ALA A C 1
ATOM 676 O O . ALA A 1 88 ? -10.865 13.247 8.485 1.00 81.62 88 ALA A O 1
ATOM 677 N N . TYR A 1 89 ? -12.595 13.871 9.771 1.00 84.06 89 TYR A N 1
ATOM 678 C CA . TYR A 1 89 ? -13.472 12.778 9.356 1.00 84.06 89 TYR A CA 1
ATOM 679 C C . TYR A 1 89 ? -14.910 13.241 9.122 1.00 84.06 89 TYR A C 1
ATOM 681 O O . TYR A 1 89 ? -15.371 14.214 9.721 1.00 84.06 89 TYR A O 1
ATOM 689 N N . PHE A 1 90 ? -15.631 12.498 8.284 1.00 85.81 90 PHE A N 1
ATOM 690 C CA . PHE A 1 90 ? -17.063 12.665 8.063 1.00 85.81 90 PHE A CA 1
ATOM 691 C C . PHE A 1 90 ? -17.851 11.591 8.810 1.00 85.81 90 PHE A C 1
ATOM 693 O O . PHE A 1 90 ? -17.609 10.405 8.574 1.00 85.81 90 PHE A O 1
ATOM 700 N N . PRO A 1 91 ? -18.795 11.963 9.689 1.00 87.50 91 PRO A N 1
ATOM 701 C CA . PRO A 1 91 ? -19.733 11.016 10.283 1.00 87.50 91 PRO A CA 1
ATOM 702 C C . PRO A 1 91 ? -20.761 10.511 9.257 1.00 87.50 91 PRO A C 1
ATOM 704 O O . PRO A 1 91 ? -21.318 11.299 8.489 1.00 87.50 91 PRO A O 1
ATOM 707 N N . GLU A 1 92 ? -21.056 9.211 9.276 1.00 88.31 92 GLU A N 1
ATOM 708 C CA . GLU A 1 92 ? -22.093 8.582 8.444 1.00 88.31 92 GLU A CA 1
ATOM 709 C C . GLU A 1 92 ? -23.460 9.222 8.724 1.00 88.31 92 GLU A C 1
ATOM 711 O O . GLU A 1 92 ? -23.837 9.449 9.876 1.00 88.31 92 GLU A O 1
ATOM 716 N N . GLY A 1 93 ? -24.199 9.520 7.654 1.00 86.19 93 GLY A N 1
ATOM 717 C CA . GLY A 1 93 ? -25.487 10.217 7.716 1.00 86.19 93 GLY A CA 1
ATOM 718 C C . GLY A 1 93 ? -25.404 11.741 7.580 1.00 86.19 93 GLY A C 1
ATOM 719 O O . GLY A 1 93 ? -26.446 12.390 7.536 1.00 86.19 93 GLY A O 1
ATOM 720 N N . THR A 1 94 ? -24.204 12.320 7.482 1.00 87.50 94 THR A N 1
ATOM 721 C CA . THR A 1 94 ? -24.031 13.730 7.090 1.00 87.50 94 THR A CA 1
ATOM 722 C C . THR A 1 94 ? -24.031 13.893 5.567 1.00 87.50 94 THR A C 1
ATOM 724 O O . THR A 1 94 ? -23.729 12.950 4.840 1.00 87.50 94 THR A O 1
ATOM 727 N N . GLU A 1 95 ? -24.349 15.093 5.074 1.00 86.44 95 GLU A N 1
ATOM 728 C CA . GLU A 1 95 ? -24.296 15.423 3.638 1.00 86.44 95 GLU A CA 1
ATOM 729 C C . GLU A 1 95 ? -22.890 15.192 3.069 1.00 86.44 95 GLU A C 1
ATOM 731 O O . GLU A 1 95 ? -22.718 14.376 2.172 1.00 86.44 95 GLU A O 1
ATOM 736 N N . HIS A 1 96 ? -21.865 15.766 3.707 1.00 86.31 96 HIS A N 1
ATOM 737 C CA . HIS A 1 96 ? -20.474 15.610 3.272 1.00 86.31 96 HIS A CA 1
ATOM 738 C C . HIS A 1 96 ? -19.970 14.164 3.272 1.00 86.31 96 HIS A C 1
ATOM 740 O O . HIS A 1 96 ? -19.088 13.823 2.488 1.00 86.31 96 HIS A O 1
ATOM 746 N N . PHE A 1 97 ? -20.513 13.301 4.134 1.00 89.56 97 PHE A N 1
ATOM 747 C CA . PHE A 1 97 ? -20.213 11.875 4.073 1.00 89.56 97 PHE A CA 1
ATOM 748 C C . PHE A 1 97 ? -20.727 11.254 2.773 1.00 89.56 97 PHE A C 1
ATOM 750 O O . PHE A 1 97 ? -19.989 10.525 2.114 1.00 89.56 97 PHE A O 1
ATOM 757 N N . ASN A 1 98 ? -21.977 11.542 2.407 1.00 87.69 98 ASN A N 1
ATOM 758 C CA . ASN A 1 98 ? -22.584 11.004 1.194 1.00 87.69 98 ASN A CA 1
ATOM 759 C C . ASN A 1 98 ? -21.879 11.552 -0.052 1.00 87.69 98 ASN A C 1
ATOM 761 O O . ASN A 1 98 ? -21.496 10.759 -0.911 1.00 87.69 98 ASN A O 1
ATOM 765 N N . ASP A 1 99 ? -21.612 12.863 -0.086 1.00 88.62 99 ASP A N 1
ATOM 766 C CA . ASP A 1 99 ? -20.867 13.517 -1.170 1.00 88.62 99 ASP A CA 1
ATOM 767 C C . ASP A 1 99 ? -19.488 12.877 -1.359 1.00 88.62 99 ASP A C 1
ATOM 769 O O . ASP A 1 99 ? -19.054 12.594 -2.475 1.00 88.62 99 ASP A O 1
ATOM 773 N N . TYR A 1 100 ? -18.789 12.617 -0.250 1.00 88.38 100 TYR A N 1
ATOM 774 C CA . TYR A 1 100 ? -17.478 11.986 -0.280 1.00 88.38 100 TYR A CA 1
ATOM 775 C C . TYR A 1 100 ? -17.542 10.555 -0.825 1.00 88.38 100 TYR A C 1
ATOM 777 O O . TYR A 1 100 ? -16.726 10.182 -1.668 1.00 88.38 100 TYR A O 1
ATOM 785 N N . VAL A 1 101 ? -18.497 9.748 -0.353 1.00 88.44 101 VAL A N 1
ATOM 786 C CA . VAL A 1 101 ? -18.671 8.361 -0.809 1.00 88.44 101 VAL A CA 1
ATOM 787 C C . VAL A 1 101 ? -18.983 8.322 -2.306 1.00 88.44 101 VAL A C 1
ATOM 789 O O . VAL A 1 101 ? -18.360 7.547 -3.032 1.00 88.44 101 VAL A O 1
ATOM 792 N N . GLU A 1 102 ? -19.878 9.188 -2.783 1.00 90.75 102 GLU A N 1
ATOM 793 C CA . GLU A 1 102 ? -20.192 9.319 -4.208 1.00 90.75 102 GLU A CA 1
ATOM 794 C C . GLU A 1 102 ? -18.953 9.716 -5.025 1.00 90.75 102 GLU A C 1
ATOM 796 O O . GLU A 1 102 ? -18.609 9.044 -6.001 1.00 90.75 102 GLU A O 1
ATOM 801 N N . ALA A 1 103 ? -18.225 10.748 -4.590 1.00 89.88 103 ALA A N 1
ATOM 802 C CA . ALA A 1 103 ? -17.030 11.227 -5.278 1.00 89.88 103 ALA A CA 1
ATOM 803 C C . ALA A 1 103 ? -15.918 10.167 -5.347 1.00 89.88 103 ALA A C 1
ATOM 805 O O . ALA A 1 103 ? -15.266 10.019 -6.384 1.00 89.88 103 ALA A O 1
ATOM 806 N N . VAL A 1 104 ? -15.699 9.402 -4.270 1.00 85.81 104 VAL A N 1
ATOM 807 C CA . VAL A 1 104 ? -14.709 8.314 -4.260 1.00 85.81 104 VAL A CA 1
ATOM 808 C C . VAL A 1 104 ? -15.119 7.190 -5.202 1.00 85.81 104 VAL A C 1
ATOM 810 O O . VAL A 1 104 ? -14.271 6.719 -5.961 1.00 85.81 104 VAL A O 1
ATOM 813 N N . HIS A 1 105 ? -16.388 6.779 -5.201 1.00 88.81 105 HIS A N 1
ATOM 814 C CA . HIS A 1 105 ? -16.865 5.754 -6.129 1.00 88.81 105 HIS A CA 1
ATOM 815 C C . HIS A 1 105 ? -16.688 6.187 -7.585 1.00 88.81 105 HIS A C 1
ATOM 817 O O . HIS A 1 105 ? -16.101 5.443 -8.374 1.00 88.81 105 HIS A O 1
ATOM 823 N N . TRP A 1 106 ? -17.068 7.422 -7.917 1.00 93.19 106 TRP A N 1
ATOM 824 C CA . TRP A 1 106 ? -16.843 7.978 -9.249 1.00 93.19 106 TRP A CA 1
ATOM 825 C C . TRP A 1 106 ? -15.352 7.991 -9.627 1.00 93.19 106 TRP A C 1
ATOM 827 O O . TRP A 1 106 ? -14.972 7.561 -10.719 1.00 93.19 106 TRP A O 1
ATOM 837 N N . ALA A 1 107 ? -14.473 8.416 -8.714 1.00 89.88 107 ALA A N 1
ATOM 838 C CA . ALA A 1 107 ? -13.031 8.439 -8.958 1.00 89.88 107 ALA A CA 1
ATOM 839 C C . ALA A 1 107 ? -12.451 7.030 -9.183 1.00 89.88 107 ALA A C 1
ATOM 841 O O . ALA A 1 107 ? -11.544 6.854 -10.003 1.00 89.88 107 ALA A O 1
ATOM 842 N N . GLN A 1 108 ? -12.972 6.011 -8.492 1.00 87.69 108 GLN A N 1
ATOM 843 C CA . GLN A 1 108 ? -12.581 4.617 -8.706 1.00 87.69 108 GLN A CA 1
ATOM 844 C C . GLN A 1 108 ? -13.005 4.107 -10.086 1.00 87.69 108 GLN A C 1
ATOM 846 O O . GLN A 1 108 ? -12.191 3.471 -10.764 1.00 87.69 108 GLN A O 1
ATOM 851 N N . GLU A 1 109 ? -14.236 4.401 -10.509 1.00 91.56 109 GLU A N 1
ATOM 852 C CA . GLU A 1 109 ? -14.752 4.046 -11.834 1.00 91.56 109 GLU A CA 1
ATOM 853 C C . GLU A 1 109 ? -13.939 4.719 -12.942 1.00 91.56 109 GLU A C 1
ATOM 855 O O . GLU A 1 109 ? -13.467 4.045 -13.863 1.00 91.56 109 GLU A O 1
ATOM 860 N N . TYR A 1 110 ? -13.667 6.020 -12.804 1.00 93.62 110 TYR A N 1
ATOM 861 C CA . TYR A 1 110 ? -12.797 6.754 -13.720 1.00 93.62 110 TYR A CA 1
ATOM 862 C C . TYR A 1 110 ? -11.395 6.136 -13.785 1.00 93.62 110 TYR A C 1
ATOM 864 O O . TYR A 1 110 ? -10.858 5.901 -14.869 1.00 93.62 110 TYR A O 1
ATOM 872 N N . ALA A 1 111 ? -10.796 5.810 -12.636 1.00 90.00 111 ALA A N 1
ATOM 873 C CA . ALA A 1 111 ? -9.475 5.193 -12.591 1.00 90.00 111 ALA A CA 1
ATOM 874 C C . ALA A 1 111 ? -9.454 3.812 -13.267 1.00 90.00 111 ALA A C 1
ATOM 876 O O . ALA A 1 111 ? -8.446 3.451 -13.880 1.00 90.00 111 ALA A O 1
ATOM 877 N N . MET A 1 112 ? -10.537 3.036 -13.163 1.00 88.44 112 MET A N 1
ATOM 878 C CA . MET A 1 112 ? -10.681 1.759 -13.861 1.00 88.44 112 MET A CA 1
ATOM 879 C C . MET A 1 112 ? -10.791 1.960 -15.376 1.00 88.44 112 MET A C 1
ATOM 881 O O . MET A 1 112 ? -10.045 1.319 -16.114 1.00 88.44 112 MET A O 1
ATOM 885 N N . ALA A 1 113 ? -11.636 2.889 -15.833 1.00 93.31 113 ALA A N 1
ATOM 886 C CA . ALA A 1 113 ? -11.770 3.226 -17.250 1.00 93.31 113 ALA A CA 1
ATOM 887 C C . ALA A 1 113 ? -10.443 3.723 -17.849 1.00 93.31 113 ALA A C 1
ATOM 889 O O . ALA A 1 113 ? -10.040 3.283 -18.924 1.00 93.31 113 ALA A O 1
ATOM 890 N N . ASN A 1 114 ? -9.709 4.565 -17.116 1.00 93.88 114 ASN A N 1
ATOM 891 C CA . ASN A 1 114 ? -8.383 5.026 -17.518 1.00 93.88 114 ASN A CA 1
ATOM 892 C C . ASN A 1 114 ? -7.384 3.861 -17.658 1.00 93.88 114 ASN A C 1
ATOM 894 O O . ASN A 1 114 ? -6.642 3.798 -18.635 1.00 93.88 114 ASN A O 1
ATOM 898 N N . ARG A 1 115 ? -7.370 2.905 -16.713 1.00 91.25 115 ARG A N 1
ATOM 899 C CA . ARG A 1 115 ? -6.504 1.713 -16.811 1.00 91.25 115 ARG A CA 1
ATOM 900 C C . ARG A 1 115 ? -6.882 0.808 -17.979 1.00 91.25 115 ARG A C 1
ATOM 902 O O . ARG A 1 115 ? -5.976 0.285 -18.621 1.00 91.25 115 ARG A O 1
ATOM 909 N N . GLN A 1 116 ? -8.173 0.661 -18.273 1.00 90.94 116 GLN A N 1
ATOM 910 C CA . GLN A 1 116 ? -8.627 -0.096 -19.438 1.00 90.94 116 GLN A CA 1
ATOM 911 C C . GLN A 1 116 ? -8.145 0.555 -20.740 1.00 90.94 116 GLN A C 1
ATOM 913 O O . GLN A 1 116 ? -7.507 -0.112 -21.546 1.00 90.94 116 GLN A O 1
ATOM 918 N N . ALA A 1 117 ? -8.333 1.869 -20.893 1.00 94.94 117 ALA A N 1
ATOM 919 C CA . ALA A 1 117 ? -7.858 2.595 -22.070 1.00 94.94 117 ALA A CA 1
ATOM 920 C C . ALA A 1 117 ? -6.330 2.492 -22.244 1.00 94.94 117 ALA A C 1
ATOM 922 O O . ALA A 1 117 ? -5.838 2.302 -23.355 1.00 94.94 117 ALA A O 1
ATOM 923 N N . MET A 1 118 ? -5.562 2.573 -21.150 1.00 92.94 118 MET A N 1
ATOM 924 C CA . MET A 1 118 ? -4.111 2.357 -21.199 1.00 92.94 118 MET A CA 1
ATOM 925 C C . MET A 1 118 ? -3.748 0.932 -21.633 1.00 92.94 118 MET A C 1
ATOM 927 O O . MET A 1 118 ? -2.817 0.769 -22.420 1.00 92.94 118 MET A O 1
ATOM 931 N N . LEU A 1 119 ? -4.455 -0.091 -21.139 1.00 90.81 119 LEU A N 1
ATOM 932 C CA . LEU A 1 119 ? -4.228 -1.479 -21.543 1.00 90.81 119 LEU A CA 1
ATOM 933 C C . LEU A 1 119 ? -4.470 -1.656 -23.045 1.00 90.81 119 LEU A C 1
ATOM 935 O O . LEU A 1 119 ? -3.611 -2.216 -23.721 1.00 90.81 119 LEU A O 1
ATOM 939 N N . ASP A 1 120 ? -5.576 -1.127 -23.565 1.00 91.81 120 ASP A N 1
ATOM 940 C CA . ASP A 1 120 ? -5.923 -1.219 -24.986 1.00 91.81 120 ASP A CA 1
ATOM 941 C C . ASP A 1 120 ? -4.831 -0.573 -25.862 1.00 91.81 120 ASP A C 1
ATOM 943 O O . ASP A 1 120 ? -4.306 -1.204 -26.780 1.00 91.81 120 ASP A O 1
ATOM 947 N N . LEU A 1 121 ? -4.377 0.635 -25.502 1.00 95.00 121 LEU A N 1
ATOM 948 C CA . LEU A 1 121 ? -3.289 1.330 -26.203 1.00 95.00 121 LEU A CA 1
ATOM 949 C C . LEU A 1 121 ? -1.958 0.561 -26.162 1.00 95.00 121 LEU A C 1
ATOM 951 O O . LEU A 1 121 ? -1.201 0.567 -27.138 1.00 95.00 121 LEU A O 1
ATOM 955 N N . VAL A 1 122 ? -1.647 -0.090 -25.037 1.00 92.44 122 VAL A N 1
ATOM 956 C CA . VAL A 1 122 ? -0.440 -0.917 -24.903 1.00 92.44 122 VAL A CA 1
ATOM 957 C C . VAL A 1 122 ? -0.546 -2.166 -25.774 1.00 92.44 122 VAL A C 1
ATOM 959 O O . VAL A 1 122 ? 0.417 -2.496 -26.466 1.00 92.44 122 VAL A O 1
ATOM 962 N N . LEU A 1 123 ? -1.696 -2.841 -25.785 1.00 92.00 123 LEU A N 1
ATOM 963 C CA . LEU A 1 123 ? -1.927 -4.013 -26.629 1.00 92.00 123 LEU A CA 1
ATOM 964 C C . LEU A 1 123 ? -1.798 -3.657 -28.116 1.00 92.00 123 LEU A C 1
ATOM 966 O O . LEU A 1 123 ? -1.075 -4.347 -28.836 1.00 92.00 123 LEU A O 1
ATOM 970 N N . ASP A 1 124 ? -2.378 -2.536 -28.548 1.00 93.69 124 ASP A N 1
ATOM 971 C CA . ASP A 1 124 ? -2.254 -2.018 -29.917 1.00 93.69 124 ASP A CA 1
ATOM 972 C C . ASP A 1 124 ? -0.805 -1.663 -30.282 1.00 93.69 124 ASP A C 1
ATOM 974 O O . ASP A 1 124 ? -0.344 -1.872 -31.410 1.00 93.69 124 ASP A O 1
ATOM 978 N N . ALA A 1 125 ? -0.039 -1.118 -29.333 1.00 93.81 125 ALA A N 1
ATOM 979 C CA . ALA A 1 125 ? 1.378 -0.848 -29.538 1.00 93.81 125 ALA A CA 1
ATOM 980 C C . ALA A 1 125 ? 2.194 -2.138 -29.692 1.00 93.81 125 ALA A C 1
ATOM 982 O O . ALA A 1 125 ? 3.022 -2.226 -30.599 1.00 93.81 125 ALA A O 1
ATOM 983 N N . LEU A 1 126 ? 1.938 -3.145 -28.857 1.00 92.81 126 LEU A N 1
ATOM 984 C CA . LEU A 1 126 ? 2.633 -4.430 -28.906 1.00 92.81 126 LEU A CA 1
ATOM 985 C C . LEU A 1 126 ? 2.282 -5.232 -30.166 1.00 92.81 126 LEU A C 1
ATOM 987 O O . LEU A 1 126 ? 3.178 -5.797 -30.791 1.00 92.81 126 LEU A O 1
ATOM 991 N N . ALA A 1 127 ? 1.014 -5.239 -30.585 1.00 93.75 127 ALA A N 1
ATOM 992 C CA . ALA A 1 127 ? 0.541 -5.972 -31.763 1.00 93.75 127 ALA A CA 1
ATOM 993 C C . ALA A 1 127 ? 1.224 -5.537 -33.071 1.00 93.75 127 ALA A C 1
ATOM 995 O O . ALA A 1 127 ? 1.349 -6.332 -33.998 1.00 93.75 127 ALA A O 1
ATOM 996 N N . ARG A 1 128 ? 1.723 -4.296 -33.143 1.00 95.06 128 ARG A N 1
ATOM 997 C CA . ARG A 1 128 ? 2.493 -3.793 -34.295 1.00 95.06 128 ARG A CA 1
ATOM 998 C C . ARG A 1 128 ? 3.897 -4.389 -34.410 1.00 95.06 128 ARG A C 1
ATOM 1000 O O . ARG A 1 128 ? 4.495 -4.315 -35.481 1.00 95.06 128 ARG A O 1
ATOM 1007 N N . HIS A 1 129 ? 4.438 -4.929 -33.320 1.00 93.81 129 HIS A N 1
ATOM 1008 C CA . HIS A 1 129 ? 5.839 -5.348 -33.233 1.00 93.81 129 HIS A CA 1
ATOM 1009 C C . HIS A 1 129 ? 6.029 -6.822 -32.862 1.00 93.81 129 HIS A C 1
ATOM 1011 O O . HIS A 1 129 ? 7.118 -7.356 -33.068 1.00 93.81 129 HIS A O 1
ATOM 1017 N N . LEU A 1 130 ? 5.004 -7.483 -32.324 1.00 92.31 130 LEU A N 1
ATOM 1018 C CA . LEU A 1 130 ? 5.049 -8.888 -31.925 1.00 92.31 130 LEU A CA 1
ATOM 1019 C C . LEU A 1 130 ? 4.311 -9.789 -32.930 1.00 92.31 130 LEU A C 1
ATOM 1021 O O . LEU A 1 130 ? 3.404 -9.323 -33.620 1.00 92.31 130 LEU A O 1
ATOM 1025 N N . PRO A 1 131 ? 4.655 -11.091 -33.005 1.00 94.75 131 PRO A N 1
ATOM 1026 C CA . PRO A 1 131 ? 3.815 -12.074 -33.683 1.00 94.75 131 PRO A CA 1
ATOM 1027 C C . PRO A 1 131 ? 2.376 -12.046 -33.139 1.00 94.75 131 PRO A C 1
ATOM 1029 O O . PRO A 1 131 ? 2.186 -11.672 -31.978 1.00 94.75 131 PRO A O 1
ATOM 1032 N N . PRO A 1 132 ? 1.372 -12.477 -33.927 1.00 92.31 132 PRO A N 1
ATOM 1033 C CA . PRO A 1 132 ? -0.013 -12.524 -33.472 1.00 92.31 132 PRO A CA 1
ATOM 1034 C C . PRO A 1 132 ? -0.146 -13.222 -32.116 1.00 92.31 132 PRO A C 1
ATOM 1036 O O . PRO A 1 132 ? 0.332 -14.344 -31.936 1.00 92.31 132 PRO A O 1
ATOM 1039 N N . PHE A 1 133 ? -0.803 -12.555 -31.170 1.00 90.94 133 PHE A N 1
ATOM 1040 C CA . PHE A 1 133 ? -1.056 -13.068 -29.830 1.00 90.94 133 PHE A CA 1
ATOM 1041 C C . PHE A 1 133 ? -2.493 -12.759 -29.408 1.00 90.94 133 PHE A C 1
ATOM 1043 O O . PHE A 1 133 ? -3.149 -11.878 -29.960 1.00 90.94 133 PHE A O 1
ATOM 1050 N N . THR A 1 134 ? -2.976 -13.487 -28.409 1.00 85.12 134 THR A N 1
ATOM 1051 C CA . THR A 1 134 ? -4.280 -13.262 -27.779 1.00 85.12 134 THR A CA 1
ATOM 1052 C C . THR A 1 134 ? -4.090 -13.089 -26.283 1.00 85.12 134 THR A C 1
ATOM 1054 O O . THR A 1 134 ? -3.209 -13.716 -25.694 1.00 85.12 134 THR A O 1
ATOM 1057 N N . VAL A 1 135 ? -4.935 -12.283 -25.647 1.00 81.56 135 VAL A N 1
ATOM 1058 C CA . VAL A 1 135 ? -4.973 -12.189 -24.185 1.00 81.56 135 VAL A CA 1
ATOM 1059 C C . VAL A 1 135 ? -5.655 -13.447 -23.648 1.00 81.56 135 VAL A C 1
ATOM 1061 O O . VAL A 1 135 ? -6.824 -13.689 -23.927 1.00 81.56 135 VAL A O 1
ATOM 1064 N N . THR A 1 136 ? -4.903 -14.287 -22.937 1.00 74.81 136 THR A N 1
ATOM 1065 C CA . THR A 1 136 ? -5.361 -15.618 -22.494 1.00 74.81 136 THR A CA 1
ATOM 1066 C C . THR A 1 136 ? -5.887 -15.658 -21.063 1.00 74.81 136 THR A C 1
ATOM 1068 O O . THR A 1 136 ? -6.497 -16.650 -20.676 1.00 74.81 136 THR A O 1
ATOM 1071 N N . THR A 1 137 ? -5.609 -14.633 -20.256 1.00 64.75 137 THR A N 1
ATOM 1072 C CA . THR A 1 137 ? -5.756 -14.680 -18.793 1.00 64.75 137 THR A CA 1
ATOM 1073 C C . THR A 1 137 ? -6.598 -13.524 -18.268 1.00 64.75 137 THR A C 1
ATOM 1075 O O . THR A 1 137 ? -6.655 -12.461 -18.887 1.00 64.75 137 THR A O 1
ATOM 1078 N N . GLU A 1 138 ? -7.218 -13.721 -17.101 1.00 69.44 138 GLU A N 1
ATOM 1079 C CA . GLU A 1 138 ? -7.902 -12.656 -16.365 1.00 69.44 138 GLU A CA 1
ATOM 1080 C C . GLU A 1 138 ? -6.926 -11.513 -16.063 1.00 69.44 138 GLU A C 1
ATOM 1082 O O . GLU A 1 138 ? -5.841 -11.721 -15.512 1.00 69.44 138 GLU A O 1
ATOM 1087 N N . ALA A 1 139 ? -7.305 -10.293 -16.441 1.00 73.69 139 ALA A N 1
ATOM 1088 C CA . ALA A 1 139 ? -6.550 -9.105 -16.085 1.00 73.69 139 ALA A CA 1
ATOM 1089 C C . ALA A 1 139 ? -6.562 -8.944 -14.558 1.00 73.69 139 ALA A C 1
ATOM 1091 O O . ALA A 1 139 ? -7.610 -8.716 -13.953 1.00 73.69 139 ALA A O 1
ATOM 1092 N N . VAL A 1 140 ? -5.391 -9.046 -13.927 1.00 83.56 140 VAL A N 1
ATOM 1093 C CA . VAL A 1 140 ? -5.251 -8.786 -12.491 1.00 83.56 140 VAL A CA 1
ATOM 1094 C C . VAL A 1 140 ? -5.375 -7.282 -12.266 1.00 83.56 140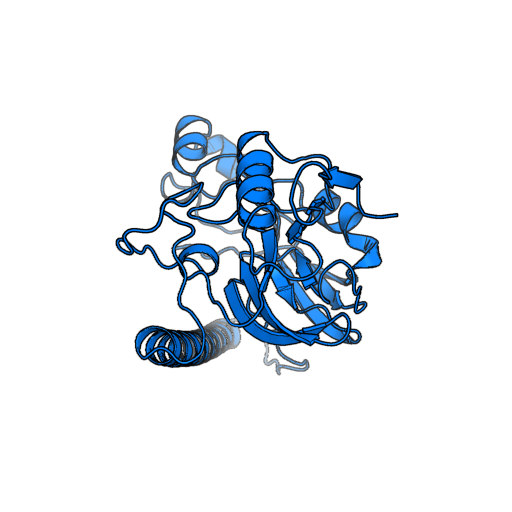 VAL A C 1
ATOM 1096 O O . VAL A 1 140 ? -4.499 -6.509 -12.654 1.00 83.56 140 VAL A O 1
ATOM 1099 N N . ASN A 1 141 ? -6.473 -6.864 -11.643 1.00 82.56 141 ASN A N 1
ATOM 1100 C CA . ASN A 1 141 ? -6.759 -5.466 -11.346 1.00 82.56 141 ASN A CA 1
ATOM 1101 C C . ASN A 1 141 ? -7.099 -5.316 -9.863 1.00 82.56 141 ASN A C 1
ATOM 1103 O O . ASN A 1 141 ? -8.082 -5.874 -9.381 1.00 82.56 141 ASN A O 1
ATOM 1107 N N . CYS A 1 142 ? -6.294 -4.539 -9.144 1.00 83.38 142 CYS A N 1
ATOM 1108 C CA . CYS A 1 142 ? -6.524 -4.238 -7.739 1.00 83.38 142 CYS A CA 1
ATOM 1109 C C . CYS A 1 142 ? -6.367 -2.738 -7.466 1.00 83.38 142 CYS A C 1
ATOM 1111 O O . CYS A 1 142 ? -5.420 -2.091 -7.920 1.00 83.38 142 CYS A O 1
ATOM 1113 N N . HIS A 1 143 ? -7.292 -2.188 -6.682 1.00 86.06 143 HIS A N 1
ATOM 1114 C CA . HIS A 1 143 ? -7.158 -0.854 -6.103 1.00 86.06 143 HIS A CA 1
ATOM 1115 C C . HIS A 1 143 ? -6.347 -0.932 -4.810 1.00 86.06 143 HIS A C 1
ATOM 1117 O O . HIS A 1 143 ? -6.435 -1.926 -4.088 1.00 86.06 143 HIS A O 1
ATOM 1123 N N . HIS A 1 144 ? -5.591 0.125 -4.512 1.00 89.00 144 HIS A N 1
ATOM 1124 C CA . HIS A 1 144 ? -4.773 0.201 -3.297 1.00 89.00 144 HIS A CA 1
ATOM 1125 C C . HIS A 1 144 ? -4.994 1.462 -2.449 1.00 89.00 144 HIS A C 1
ATOM 1127 O O . HIS A 1 144 ? -4.444 1.549 -1.358 1.00 89.00 144 HIS A O 1
ATOM 1133 N N . ASN A 1 145 ? -5.803 2.415 -2.926 1.00 90.19 145 ASN A N 1
ATOM 1134 C CA . ASN A 1 145 ? -6.254 3.593 -2.181 1.00 90.19 145 ASN A CA 1
ATOM 1135 C C . ASN A 1 145 ? -7.766 3.727 -2.354 1.00 90.19 145 ASN A C 1
ATOM 1137 O O . ASN A 1 145 ? -8.214 4.086 -3.444 1.00 90.19 145 ASN A O 1
ATOM 1141 N N . TYR A 1 146 ? -8.545 3.348 -1.344 1.00 90.19 146 TYR A N 1
ATOM 1142 C CA . TYR A 1 146 ? -10.005 3.446 -1.374 1.00 90.19 146 TYR A CA 1
ATOM 1143 C C . TYR A 1 146 ? -10.628 3.151 -0.012 1.00 90.19 146 TYR A C 1
ATOM 1145 O O . TYR A 1 146 ? -9.978 2.613 0.884 1.00 90.19 146 TYR A O 1
ATOM 1153 N N . VAL A 1 147 ? -11.919 3.452 0.105 1.00 92.31 147 VAL A N 1
ATOM 1154 C CA . VAL A 1 147 ? -12.759 3.046 1.227 1.00 92.31 147 VAL A CA 1
ATOM 1155 C C . VAL A 1 147 ? -13.898 2.158 0.727 1.00 92.31 147 VAL A C 1
ATOM 1157 O O . VAL A 1 147 ? -14.420 2.372 -0.365 1.00 92.31 147 VAL A O 1
ATOM 1160 N N . ALA A 1 148 ? -14.261 1.131 1.492 1.00 93.19 148 ALA A N 1
ATOM 1161 C CA . ALA A 1 148 ? -15.378 0.246 1.171 1.00 93.19 148 ALA A CA 1
ATOM 1162 C C . ALA A 1 148 ? -16.092 -0.223 2.440 1.00 93.19 148 ALA A C 1
ATOM 1164 O O . ALA A 1 148 ? -15.463 -0.395 3.484 1.00 93.19 148 ALA A O 1
ATOM 1165 N N . LYS A 1 149 ? -17.402 -0.463 2.348 1.00 95.06 149 LYS A N 1
ATOM 1166 C CA . LYS A 1 149 ? -18.169 -1.069 3.439 1.00 95.06 149 LYS A CA 1
ATOM 1167 C C . LYS A 1 149 ? -17.950 -2.581 3.441 1.00 95.06 149 LYS A C 1
ATOM 1169 O O . LYS A 1 149 ? -18.165 -3.244 2.427 1.00 95.06 149 LYS A O 1
ATOM 1174 N N . GLU A 1 150 ? -17.502 -3.124 4.565 1.00 97.25 150 GLU A N 1
ATOM 1175 C CA . GLU A 1 150 ? -17.179 -4.542 4.725 1.00 97.25 150 GLU A CA 1
ATOM 1176 C C . GLU A 1 150 ? -17.623 -5.066 6.092 1.00 97.25 150 GLU A C 1
ATOM 1178 O O . GLU A 1 150 ? -17.778 -4.298 7.037 1.00 97.25 150 GLU A O 1
ATOM 1183 N N . HIS A 1 151 ? -17.793 -6.384 6.201 1.00 97.75 151 HIS A N 1
ATOM 1184 C CA . HIS A 1 151 ? -18.163 -7.042 7.449 1.00 97.75 151 HIS A CA 1
ATOM 1185 C C . HIS A 1 151 ? -16.937 -7.694 8.094 1.00 97.75 151 HIS A C 1
ATOM 1187 O O . HIS A 1 151 ? -16.389 -8.649 7.544 1.00 97.75 151 HIS A O 1
ATOM 1193 N N . HIS A 1 152 ? -16.515 -7.195 9.257 1.00 98.06 152 HIS A N 1
ATOM 1194 C CA . HIS A 1 152 ? -15.341 -7.696 9.983 1.00 98.06 152 HIS A CA 1
ATOM 1195 C C . HIS A 1 152 ? -15.597 -7.711 11.489 1.00 98.06 152 HIS A C 1
ATOM 1197 O O . HIS A 1 152 ? -16.140 -6.758 12.046 1.00 98.06 152 HIS A O 1
ATOM 1203 N N . TYR A 1 153 ? -15.181 -8.786 12.165 1.00 97.56 153 TYR A N 1
ATOM 1204 C CA . TYR A 1 153 ? -15.321 -8.952 13.622 1.00 97.56 153 TYR A CA 1
ATOM 1205 C C . TYR A 1 153 ? -16.740 -8.651 14.148 1.00 97.56 153 TYR A C 1
ATOM 1207 O O . TYR A 1 153 ? -16.913 -7.982 15.164 1.00 97.56 153 TYR A O 1
ATOM 1215 N N . GLY A 1 154 ? -17.763 -9.130 13.430 1.00 97.25 154 GLY A N 1
ATOM 1216 C CA . GLY A 1 154 ? -19.169 -9.018 13.829 1.00 97.25 154 GLY A CA 1
ATOM 1217 C C . GLY A 1 154 ? -19.815 -7.648 13.600 1.00 97.25 154 GLY A C 1
ATOM 1218 O O . GLY A 1 154 ? -20.900 -7.409 14.127 1.00 97.25 154 GLY A O 1
ATOM 1219 N N . ALA A 1 155 ? -19.185 -6.751 12.837 1.00 97.19 155 ALA A N 1
ATOM 1220 C CA . ALA A 1 155 ? -19.733 -5.434 12.532 1.00 97.19 155 ALA A CA 1
ATOM 1221 C C . ALA A 1 155 ? -19.540 -5.046 11.062 1.00 97.19 155 ALA A C 1
ATOM 1223 O O . ALA A 1 155 ? -18.520 -5.365 10.449 1.00 97.19 155 ALA A O 1
ATOM 1224 N N . ASP A 1 156 ? -20.503 -4.289 10.534 1.00 97.62 156 ASP A N 1
ATOM 1225 C CA . ASP A 1 156 ? -20.342 -3.576 9.270 1.00 97.62 156 ASP A CA 1
ATOM 1226 C C . ASP A 1 156 ? -19.541 -2.296 9.518 1.00 97.62 156 ASP A C 1
ATOM 1228 O O . ASP A 1 156 ? -19.926 -1.437 10.319 1.00 97.62 156 ASP A O 1
ATOM 1232 N N . VAL A 1 157 ? -18.409 -2.181 8.833 1.00 97.62 157 VAL A N 1
ATOM 1233 C CA . VAL A 1 157 ? -17.427 -1.112 9.015 1.00 97.62 157 VAL A CA 1
ATOM 1234 C C . VAL A 1 157 ? -16.974 -0.553 7.682 1.00 97.62 157 VAL A C 1
ATOM 1236 O O . VAL A 1 157 ? -17.024 -1.223 6.650 1.00 97.62 157 VAL A O 1
ATOM 1239 N N . TRP A 1 158 ? -16.505 0.686 7.709 1.00 96.88 158 TRP A N 1
ATOM 1240 C CA . TRP A 1 158 ? -15.846 1.303 6.569 1.00 96.88 158 TRP A CA 1
ATOM 1241 C C . TRP A 1 158 ? -14.357 0.981 6.642 1.00 96.88 158 TRP A C 1
ATOM 1243 O O . TRP A 1 158 ? -13.662 1.410 7.558 1.00 96.88 158 TRP A O 1
ATOM 1253 N N . VAL A 1 159 ? -13.872 0.172 5.703 1.00 97.12 159 VAL A N 1
ATOM 1254 C CA . VAL A 1 159 ? -12.465 -0.220 5.603 1.00 97.12 159 VAL A CA 1
ATOM 1255 C C . VAL A 1 159 ? -11.775 0.715 4.629 1.00 97.12 159 VAL A C 1
ATOM 1257 O O . VAL A 1 159 ? -12.025 0.669 3.426 1.00 97.12 159 VAL A O 1
ATOM 1260 N N . THR A 1 160 ? -10.898 1.559 5.159 1.00 95.56 160 THR A N 1
ATOM 1261 C CA . THR A 1 160 ? -9.995 2.399 4.375 1.00 95.56 160 THR A CA 1
ATOM 1262 C C . THR A 1 160 ? -8.689 1.657 4.153 1.00 95.56 160 THR A C 1
ATOM 1264 O O . THR A 1 160 ? -8.053 1.222 5.111 1.00 95.56 160 THR A O 1
ATOM 1267 N N . ARG A 1 161 ? -8.280 1.525 2.893 1.00 95.25 161 ARG A N 1
ATOM 1268 C CA . ARG A 1 161 ? -6.965 1.019 2.500 1.00 95.25 161 ARG A CA 1
ATOM 1269 C C . ARG A 1 161 ? -6.178 2.156 1.878 1.00 95.25 161 ARG A C 1
ATOM 1271 O O . ARG A 1 161 ? -6.655 2.750 0.912 1.00 95.25 161 ARG A O 1
ATOM 1278 N N . LYS A 1 162 ? -4.987 2.426 2.410 1.00 93.69 162 LYS A N 1
ATOM 1279 C CA . LYS A 1 162 ? -4.028 3.379 1.851 1.00 93.69 162 LYS A CA 1
ATOM 1280 C C . LYS A 1 162 ? -2.734 2.661 1.542 1.00 93.69 162 LYS A C 1
ATOM 1282 O O . LYS A 1 162 ? -2.058 2.217 2.461 1.00 93.69 162 LYS A O 1
ATOM 1287 N N . GLY A 1 163 ? -2.376 2.526 0.274 1.00 93.38 163 GLY A N 1
ATOM 1288 C CA . GLY A 1 163 ? -1.268 1.673 -0.149 1.00 93.38 163 GLY A CA 1
ATOM 1289 C C . GLY A 1 163 ? -1.435 0.220 0.301 1.00 93.38 163 GLY A C 1
ATOM 1290 O O . GLY A 1 163 ? -0.472 -0.397 0.735 1.00 93.38 163 GLY A O 1
ATOM 1291 N N . ALA A 1 164 ? -2.649 -0.322 0.243 1.00 96.69 164 ALA A N 1
ATOM 1292 C CA . ALA A 1 164 ? -2.912 -1.720 0.573 1.00 96.69 164 ALA A CA 1
ATOM 1293 C C . ALA A 1 164 ? -3.997 -2.284 -0.346 1.00 96.69 164 ALA A C 1
ATOM 1295 O O . ALA A 1 164 ? -4.987 -1.612 -0.631 1.00 96.69 164 ALA A O 1
ATOM 1296 N N . ILE A 1 165 ? -3.835 -3.520 -0.811 1.00 96.44 165 ILE A N 1
ATOM 1297 C CA . ILE A 1 165 ? -4.806 -4.174 -1.701 1.00 96.44 165 ILE A CA 1
ATOM 1298 C C . ILE A 1 165 ? -5.730 -5.101 -0.913 1.00 96.44 165 ILE A C 1
ATOM 1300 O O . ILE A 1 165 ? -5.394 -5.544 0.186 1.00 96.44 165 ILE A O 1
ATOM 1304 N N . ARG A 1 166 ? -6.902 -5.414 -1.479 1.00 97.06 166 ARG A N 1
ATOM 1305 C CA . ARG A 1 166 ? -7.757 -6.489 -0.952 1.00 97.06 166 ARG A CA 1
ATOM 1306 C C . ARG A 1 166 ? -7.089 -7.841 -1.206 1.00 97.06 166 ARG A C 1
ATOM 1308 O O . ARG A 1 166 ? -6.553 -8.062 -2.286 1.00 97.06 166 ARG A O 1
ATOM 1315 N N . ALA A 1 167 ? -7.156 -8.724 -0.221 1.00 97.50 167 ALA A N 1
ATOM 1316 C CA . ALA A 1 167 ? -6.568 -10.056 -0.225 1.00 97.50 167 ALA A CA 1
ATOM 1317 C C . ALA A 1 167 ? -7.473 -11.061 0.517 1.00 97.50 167 ALA A C 1
ATOM 1319 O O . ALA A 1 167 ? -7.024 -11.778 1.418 1.00 97.50 167 ALA A O 1
ATOM 1320 N N . ARG A 1 168 ? -8.768 -11.119 0.163 1.00 97.44 168 ARG A N 1
ATOM 1321 C CA . ARG A 1 168 ? -9.654 -12.215 0.600 1.00 97.44 168 ARG A CA 1
ATOM 1322 C C . ARG A 1 168 ? -9.165 -13.534 0.013 1.00 97.44 168 ARG A C 1
ATOM 1324 O O . ARG A 1 168 ? -8.370 -13.546 -0.924 1.00 97.44 168 ARG A O 1
ATOM 1331 N N . GLU A 1 169 ? -9.627 -14.644 0.572 1.00 97.69 169 GLU A N 1
ATOM 1332 C CA . GLU A 1 169 ? -9.280 -15.961 0.047 1.00 97.69 169 GLU A CA 1
ATOM 1333 C C . GLU A 1 169 ? -9.639 -16.055 -1.444 1.00 97.69 169 GLU A C 1
ATOM 1335 O O . GLU A 1 169 ? -10.786 -15.843 -1.833 1.00 97.69 169 GLU A O 1
ATOM 1340 N N . GLY A 1 170 ? -8.631 -16.312 -2.280 1.00 95.88 170 GLY A N 1
ATOM 1341 C CA . GLY A 1 170 ? -8.793 -16.426 -3.730 1.00 95.88 170 GLY A CA 1
ATOM 1342 C C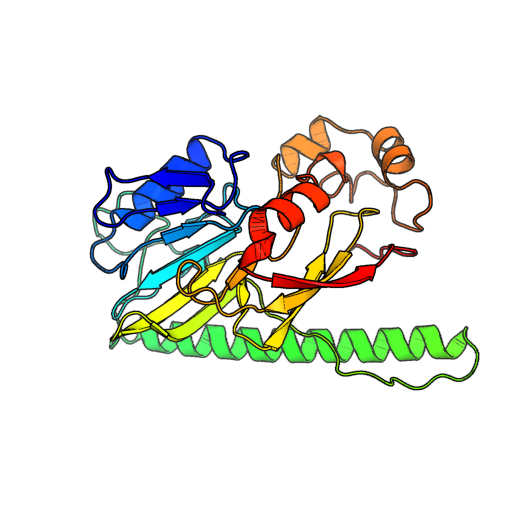 . GLY A 1 170 ? -8.676 -15.122 -4.525 1.00 95.88 170 GLY A C 1
ATOM 1343 O O . GLY A 1 170 ? -8.515 -15.204 -5.741 1.00 95.88 170 GLY A O 1
ATOM 1344 N N . ASP A 1 171 ? -8.680 -13.946 -3.885 1.00 95.50 171 ASP A N 1
ATOM 1345 C CA . ASP A 1 171 ? -8.506 -12.666 -4.588 1.00 95.50 171 ASP A CA 1
ATOM 1346 C C . ASP A 1 171 ? -7.160 -12.639 -5.323 1.00 95.50 171 ASP A C 1
ATOM 1348 O O . ASP A 1 171 ? -6.121 -12.895 -4.715 1.00 95.50 171 ASP A O 1
ATOM 1352 N N . LEU A 1 172 ? -7.156 -12.287 -6.609 1.00 95.44 172 LEU A N 1
ATOM 1353 C CA . LEU A 1 172 ? -5.918 -12.020 -7.339 1.00 95.44 172 LEU A CA 1
ATOM 1354 C C . LEU A 1 172 ? -5.448 -10.585 -7.085 1.00 95.44 172 LEU A C 1
ATOM 1356 O O . LEU A 1 172 ? -6.239 -9.643 -7.094 1.00 95.44 172 LEU A O 1
ATOM 1360 N N . GLY A 1 173 ? -4.142 -10.417 -6.906 1.00 94.38 173 GLY A N 1
ATOM 1361 C CA . GLY A 1 173 ? -3.508 -9.120 -6.698 1.00 94.38 173 GLY A CA 1
ATOM 1362 C C . GLY A 1 173 ? -2.164 -9.013 -7.405 1.00 94.38 173 GLY A C 1
ATOM 1363 O O . GLY A 1 173 ? -1.558 -10.018 -7.786 1.00 94.38 173 GLY A O 1
ATOM 1364 N N . ILE A 1 174 ? -1.687 -7.781 -7.564 1.00 94.81 174 ILE A N 1
ATOM 1365 C CA . ILE A 1 174 ? -0.330 -7.486 -8.022 1.00 94.81 174 ILE A CA 1
ATOM 1366 C C . ILE A 1 174 ? 0.386 -6.641 -6.969 1.00 94.81 174 ILE A C 1
ATOM 1368 O O . ILE A 1 174 ? -0.160 -5.653 -6.485 1.00 94.81 174 ILE A O 1
ATOM 1372 N N . VAL A 1 175 ? 1.613 -7.036 -6.631 1.00 96.38 175 VAL A N 1
ATOM 1373 C CA . VAL A 1 175 ? 2.509 -6.306 -5.727 1.00 96.38 175 VAL A CA 1
ATOM 1374 C C . VAL A 1 175 ? 3.764 -5.946 -6.530 1.00 96.38 175 VAL A C 1
ATOM 1376 O O . VAL A 1 175 ? 4.641 -6.799 -6.712 1.00 96.38 175 VAL A O 1
ATOM 1379 N N . PRO A 1 176 ? 3.849 -4.733 -7.103 1.00 94.50 176 PRO A N 1
ATOM 1380 C CA . PRO A 1 176 ? 5.006 -4.303 -7.853 1.00 94.50 176 PRO A CA 1
ATOM 1381 C C . PRO A 1 176 ? 6.154 -3.895 -6.925 1.00 94.50 176 PRO A C 1
ATOM 1383 O O . PRO A 1 176 ? 5.961 -3.271 -5.877 1.00 94.50 176 PRO A O 1
ATOM 1386 N N . GLY A 1 177 ? 7.370 -4.231 -7.343 1.00 92.44 177 GLY A N 1
ATOM 1387 C CA . GLY A 1 177 ? 8.587 -3.659 -6.781 1.00 92.44 177 GLY A CA 1
ATOM 1388 C C . GLY A 1 177 ? 8.849 -2.240 -7.292 1.00 92.44 177 GLY A C 1
ATOM 1389 O O . GLY A 1 177 ? 8.028 -1.629 -7.978 1.00 92.44 177 GLY A O 1
ATOM 1390 N N . SER A 1 178 ? 10.029 -1.718 -6.969 1.00 90.50 178 SER A N 1
ATOM 1391 C CA . SER A 1 178 ? 10.568 -0.496 -7.569 1.00 90.50 178 SER A CA 1
ATOM 1392 C C . SER A 1 178 ? 11.068 -0.728 -9.005 1.00 90.50 178 SER A C 1
ATOM 1394 O O . SER A 1 178 ? 11.031 -1.844 -9.527 1.00 90.50 178 SER A O 1
ATOM 1396 N N . MET A 1 179 ? 11.533 0.332 -9.671 1.00 87.88 179 MET A N 1
ATOM 1397 C CA . MET A 1 179 ? 11.988 0.266 -11.062 1.00 87.88 179 MET A CA 1
ATOM 1398 C C . MET A 1 179 ? 13.152 -0.724 -11.253 1.00 87.88 179 MET A C 1
ATOM 1400 O O . MET A 1 179 ? 14.263 -0.491 -10.816 1.00 87.88 179 MET A O 1
ATOM 1404 N N . GLY A 1 180 ? 12.932 -1.832 -11.952 1.00 84.56 180 GLY A N 1
ATOM 1405 C CA . GLY A 1 180 ? 13.936 -2.883 -12.141 1.00 84.56 180 GLY A CA 1
ATOM 1406 C C . GLY A 1 180 ? 13.939 -3.979 -11.077 1.00 84.56 180 GLY A C 1
ATOM 1407 O O . GLY A 1 180 ? 14.570 -5.018 -11.282 1.00 84.56 180 GLY A O 1
ATOM 1408 N N . ALA A 1 181 ? 13.176 -3.817 -9.996 1.00 89.62 181 ALA A N 1
ATOM 1409 C CA . ALA A 1 181 ? 12.909 -4.891 -9.052 1.00 89.62 181 ALA A CA 1
ATOM 1410 C C . ALA A 1 181 ? 11.827 -5.854 -9.577 1.00 89.62 181 ALA A C 1
ATOM 1412 O O . ALA A 1 181 ? 11.135 -5.612 -10.573 1.00 89.62 181 ALA A O 1
ATOM 1413 N N . ARG A 1 182 ? 11.696 -6.996 -8.896 1.00 93.81 182 ARG A N 1
ATOM 1414 C CA . ARG A 1 182 ? 10.667 -7.997 -9.195 1.00 93.81 182 ARG A CA 1
ATOM 1415 C C . ARG A 1 182 ? 9.281 -7.457 -8.863 1.00 93.81 182 ARG A C 1
ATOM 1417 O O . ARG A 1 182 ? 9.118 -6.645 -7.960 1.00 93.81 182 ARG A O 1
ATOM 1424 N N . SER A 1 183 ? 8.282 -7.951 -9.580 1.00 95.56 183 SER A N 1
ATOM 1425 C CA . SER A 1 183 ? 6.869 -7.777 -9.234 1.00 95.56 183 SER A CA 1
ATOM 1426 C C . SER A 1 183 ? 6.228 -9.142 -9.030 1.00 95.56 183 SER A C 1
ATOM 1428 O O . SER A 1 183 ? 6.681 -10.127 -9.611 1.00 95.56 183 SER A O 1
ATOM 1430 N N . TYR A 1 184 ? 5.173 -9.210 -8.229 1.00 96.94 184 TYR A N 1
ATOM 1431 C CA . TYR A 1 184 ? 4.545 -10.472 -7.854 1.00 96.94 184 TYR A CA 1
ATOM 1432 C C . TYR A 1 184 ? 3.064 -10.468 -8.210 1.00 96.94 184 TYR A C 1
ATOM 1434 O O . TYR A 1 184 ? 2.352 -9.527 -7.866 1.00 96.94 184 TYR A O 1
ATOM 1442 N N . ILE A 1 185 ? 2.600 -11.529 -8.873 1.00 95.75 185 ILE A N 1
ATOM 1443 C CA . ILE A 1 185 ? 1.171 -11.849 -8.935 1.00 95.75 185 ILE A CA 1
ATOM 1444 C C . ILE A 1 185 ? 0.867 -12.761 -7.762 1.00 95.75 185 ILE A C 1
ATOM 1446 O O . ILE A 1 185 ? 1.530 -13.786 -7.575 1.00 95.75 185 ILE A O 1
ATOM 1450 N N . VAL A 1 186 ? -0.126 -12.374 -6.975 1.00 97.06 1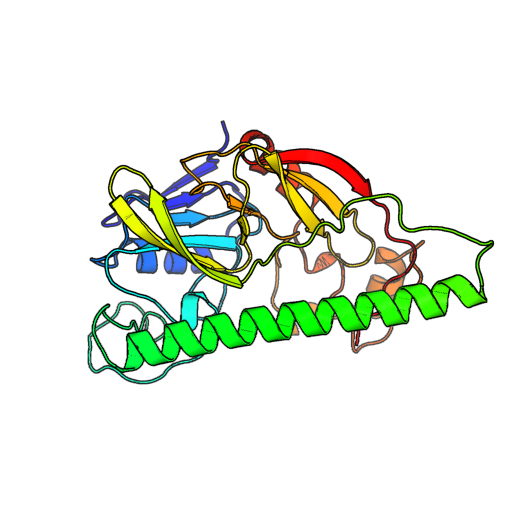86 VAL A N 1
ATOM 1451 C CA . VAL A 1 186 ? -0.436 -13.002 -5.698 1.00 97.06 186 VAL A CA 1
ATOM 1452 C C . VAL A 1 186 ? -1.892 -13.429 -5.617 1.00 97.06 186 VAL A C 1
ATOM 1454 O O . VAL A 1 186 ? -2.749 -12.900 -6.324 1.00 97.06 186 VAL A O 1
ATOM 1457 N N . ARG A 1 187 ? -2.163 -14.377 -4.721 1.00 97.56 187 ARG A N 1
ATOM 1458 C CA . ARG A 1 187 ? -3.502 -14.785 -4.306 1.00 97.56 187 ARG A CA 1
ATOM 1459 C C . ARG A 1 187 ? -3.696 -14.499 -2.823 1.00 97.56 187 ARG A C 1
ATOM 1461 O O . ARG A 1 187 ? -2.858 -14.889 -2.012 1.00 97.56 187 ARG A O 1
ATOM 1468 N N . GLY A 1 188 ? -4.784 -13.832 -2.463 1.00 97.94 188 GLY A N 1
ATOM 1469 C CA . GLY A 1 188 ? -5.128 -13.541 -1.078 1.00 97.94 188 GLY A CA 1
ATOM 1470 C C . GLY A 1 188 ? -5.455 -14.801 -0.279 1.00 97.94 188 GLY A C 1
ATOM 1471 O O . GLY A 1 188 ? -6.029 -15.760 -0.799 1.00 97.94 188 GLY A O 1
ATOM 1472 N N . LYS A 1 189 ? -5.075 -14.787 1.002 1.00 98.19 189 LYS A N 1
ATOM 1473 C CA . LYS A 1 189 ? -5.327 -15.866 1.972 1.00 98.19 189 LYS A CA 1
ATOM 1474 C C . LYS A 1 189 ? -6.458 -15.550 2.952 1.00 98.19 189 LYS A C 1
ATOM 1476 O O . LYS A 1 189 ? -6.773 -16.383 3.790 1.00 98.19 189 LYS A O 1
ATOM 1481 N N . GLY A 1 190 ? -7.053 -14.356 2.875 1.00 97.81 190 GLY A N 1
ATOM 1482 C CA . GLY A 1 190 ? -8.186 -13.982 3.722 1.00 97.81 190 GLY A CA 1
ATOM 1483 C C . GLY A 1 190 ? -7.836 -13.810 5.198 1.00 97.81 190 GLY A C 1
ATOM 1484 O O . GLY A 1 190 ? -8.660 -14.112 6.057 1.00 97.81 190 GLY A O 1
ATOM 1485 N N . ASN A 1 191 ? -6.624 -13.343 5.513 1.00 98.06 191 ASN A N 1
ATOM 1486 C CA . ASN A 1 191 ? -6.230 -13.127 6.902 1.00 98.06 191 ASN A CA 1
ATOM 1487 C C . ASN A 1 191 ? -7.122 -12.054 7.560 1.00 98.06 191 ASN A C 1
ATOM 1489 O O . ASN A 1 191 ? -7.126 -10.894 7.148 1.00 98.06 191 ASN A O 1
ATOM 1493 N N . ALA A 1 192 ? -7.855 -12.440 8.606 1.00 97.56 192 ALA A N 1
ATOM 1494 C CA . ALA A 1 192 ? -8.761 -11.542 9.318 1.00 97.56 192 ALA A CA 1
ATOM 1495 C C . ALA A 1 192 ? -8.027 -10.375 10.003 1.00 97.56 192 ALA A C 1
ATOM 1497 O O . ALA A 1 192 ? -8.533 -9.257 9.999 1.00 97.56 192 ALA A O 1
ATOM 1498 N N . GLU A 1 193 ? -6.810 -10.606 10.507 1.00 97.88 193 GLU A N 1
ATOM 1499 C CA . GLU A 1 193 ? -5.989 -9.606 11.207 1.00 97.88 193 GLU A CA 1
ATOM 1500 C C . GLU A 1 193 ? -5.464 -8.503 10.283 1.00 97.88 193 GLU A C 1
ATOM 1502 O O . GLU A 1 193 ? -5.016 -7.464 10.752 1.00 97.88 193 GLU A O 1
ATOM 1507 N N . SER A 1 194 ? -5.502 -8.696 8.964 1.00 97.88 194 SER A N 1
ATOM 1508 C CA . SER A 1 194 ? -5.219 -7.629 7.998 1.00 97.88 194 SER A CA 1
ATOM 1509 C C . SER A 1 194 ? -6.493 -7.025 7.403 1.00 97.88 194 SER A C 1
ATOM 1511 O O . SER A 1 194 ? -6.430 -6.312 6.399 1.00 97.88 194 SER A O 1
ATOM 1513 N N . PHE A 1 195 ? -7.666 -7.341 7.966 1.00 98.31 195 PHE A N 1
ATOM 1514 C CA . PHE A 1 195 ? -8.969 -7.081 7.349 1.00 98.31 195 PHE A CA 1
ATOM 1515 C C . PHE A 1 195 ? -9.026 -7.607 5.904 1.00 98.31 195 PHE A C 1
ATOM 1517 O O . PHE A 1 195 ? -9.494 -6.925 4.985 1.00 98.31 195 PHE A O 1
ATOM 1524 N N . CYS A 1 196 ? -8.483 -8.812 5.694 1.00 98.12 196 CYS A N 1
ATOM 1525 C CA . CYS A 1 196 ? -8.324 -9.449 4.390 1.00 98.12 196 CYS A CA 1
ATOM 1526 C C . CYS A 1 196 ? -7.613 -8.533 3.384 1.00 98.12 196 CYS A C 1
ATOM 1528 O O . CYS A 1 196 ? -8.136 -8.278 2.298 1.00 98.12 196 CYS A O 1
ATOM 1530 N N . SER A 1 197 ? -6.449 -8.002 3.762 1.00 98.44 197 SER A N 1
ATOM 1531 C CA . SER A 1 197 ? -5.638 -7.091 2.942 1.00 98.44 197 SER A CA 1
ATOM 1532 C C . SER A 1 197 ? -4.167 -7.510 2.894 1.00 98.44 197 SER A C 1
ATOM 1534 O O . SER A 1 197 ? -3.727 -8.335 3.697 1.00 98.44 197 SER A O 1
ATOM 1536 N N . SER A 1 198 ? -3.409 -6.941 1.957 1.00 97.88 198 SER A N 1
ATOM 1537 C CA . SER A 1 198 ? -1.959 -7.141 1.829 1.00 97.88 198 SER A CA 1
ATOM 1538 C C . SER A 1 198 ? -1.245 -5.869 1.360 1.00 97.88 198 SER A C 1
ATOM 1540 O O . SER A 1 198 ? -1.898 -4.905 0.944 1.00 97.88 198 SER A O 1
ATOM 1542 N N . ALA A 1 199 ? 0.093 -5.872 1.394 1.00 97.31 199 ALA A N 1
ATOM 1543 C CA . ALA A 1 199 ? 0.906 -4.792 0.831 1.00 97.31 199 ALA A CA 1
ATOM 1544 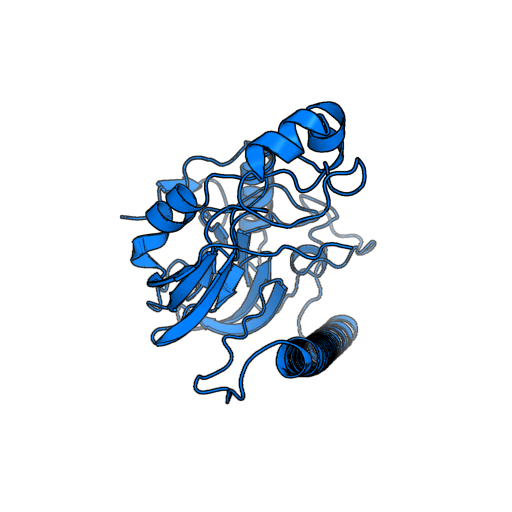C C . ALA A 1 199 ? 0.557 -4.557 -0.640 1.00 97.31 199 ALA A C 1
ATOM 1546 O O . ALA A 1 199 ? 0.236 -5.502 -1.370 1.00 97.31 199 ALA A O 1
ATOM 1547 N N . HIS A 1 200 ? 0.653 -3.301 -1.070 1.00 94.62 200 HIS A N 1
ATOM 1548 C CA . HIS A 1 200 ? 0.419 -2.935 -2.464 1.00 94.62 200 HIS A CA 1
ATOM 1549 C C . HIS A 1 200 ? 1.697 -2.872 -3.288 1.00 94.62 200 HIS A C 1
ATOM 1551 O O . HIS A 1 200 ? 1.582 -2.893 -4.504 1.00 94.62 200 HIS A O 1
ATOM 1557 N N . GLY A 1 201 ? 2.874 -2.756 -2.663 1.00 94.94 201 GLY A N 1
ATOM 1558 C CA . GLY A 1 201 ? 4.158 -2.619 -3.347 1.00 94.94 201 GLY A CA 1
ATOM 1559 C C . GLY A 1 201 ? 5.343 -2.678 -2.386 1.00 94.94 201 GLY A C 1
ATOM 1560 O O . GLY A 1 201 ? 5.223 -3.204 -1.288 1.00 94.94 201 GLY A O 1
ATOM 1561 N N . ALA A 1 202 ? 6.498 -2.141 -2.786 1.00 92.38 202 ALA A N 1
ATOM 1562 C CA . ALA A 1 202 ? 7.702 -2.141 -1.944 1.00 92.38 202 ALA A CA 1
ATOM 1563 C C . ALA A 1 202 ? 7.644 -1.129 -0.779 1.00 92.38 202 ALA A C 1
ATOM 1565 O O . ALA A 1 202 ? 8.225 -1.358 0.277 1.00 92.38 202 ALA A O 1
ATOM 1566 N N . GLY A 1 203 ? 6.949 -0.001 -0.956 1.00 92.62 203 GLY A N 1
ATOM 1567 C CA . GLY A 1 203 ? 6.952 1.101 0.011 1.00 92.62 203 GLY A CA 1
ATOM 1568 C C . GLY A 1 203 ? 8.266 1.892 0.018 1.00 92.62 203 GLY A C 1
ATOM 1569 O O . GLY A 1 203 ? 9.341 1.366 -0.281 1.00 92.62 203 GLY A O 1
ATOM 1570 N N . ARG A 1 204 ? 8.196 3.192 0.314 1.00 93.62 204 ARG A N 1
ATOM 1571 C CA . ARG A 1 204 ? 9.374 4.069 0.274 1.00 93.62 204 ARG A CA 1
ATOM 1572 C C . ARG A 1 204 ? 10.143 4.019 1.592 1.00 93.62 204 ARG A C 1
ATOM 1574 O O . ARG A 1 204 ? 9.540 4.015 2.658 1.00 93.62 204 ARG A O 1
ATOM 1581 N N . ARG A 1 205 ? 11.476 4.054 1.515 1.00 93.00 205 ARG A N 1
ATOM 1582 C CA . ARG A 1 205 ? 12.373 4.270 2.669 1.00 93.00 205 ARG A CA 1
ATOM 1583 C C . ARG A 1 205 ? 12.725 5.736 2.881 1.00 93.00 205 ARG A C 1
ATOM 1585 O O . ARG A 1 205 ? 13.142 6.124 3.965 1.00 93.00 205 ARG A O 1
ATOM 1592 N N . MET A 1 206 ? 12.574 6.552 1.843 1.00 91.50 206 MET A N 1
ATOM 1593 C CA . MET A 1 206 ? 12.874 7.977 1.900 1.00 91.50 206 MET A CA 1
ATOM 1594 C C . MET A 1 206 ? 11.935 8.793 1.011 1.00 91.50 206 MET A C 1
ATOM 1596 O O . MET A 1 206 ? 11.330 8.289 0.056 1.00 91.50 206 MET A O 1
ATOM 1600 N N . SER A 1 207 ? 11.812 10.083 1.322 1.00 91.50 207 SER A N 1
ATOM 1601 C CA . SER A 1 207 ? 11.002 11.006 0.528 1.00 91.50 207 SER A CA 1
ATOM 1602 C C . SER A 1 207 ? 11.573 11.184 -0.881 1.00 91.50 207 SER A C 1
ATOM 1604 O O . SER A 1 207 ? 12.745 10.903 -1.135 1.00 91.50 207 SER A O 1
ATOM 1606 N N . ARG A 1 208 ? 10.741 11.668 -1.808 1.00 91.44 208 ARG A N 1
ATOM 1607 C CA . ARG A 1 208 ? 11.159 11.998 -3.181 1.00 91.44 208 ARG A CA 1
ATOM 1608 C C . ARG A 1 208 ? 12.334 12.972 -3.193 1.00 91.44 208 ARG A C 1
ATOM 1610 O O . ARG A 1 208 ? 13.390 12.661 -3.723 1.00 91.44 208 ARG A O 1
ATOM 1617 N N . THR A 1 209 ? 12.195 14.073 -2.461 1.00 92.88 209 THR A N 1
ATOM 1618 C CA . THR A 1 209 ? 13.240 15.095 -2.329 1.00 92.88 209 THR A CA 1
ATOM 1619 C C . THR A 1 209 ? 14.518 14.571 -1.671 1.00 92.88 209 THR A C 1
ATOM 1621 O O . THR A 1 209 ? 15.603 15.059 -1.971 1.00 92.88 209 THR A O 1
ATOM 1624 N N . ALA A 1 210 ? 14.424 13.605 -0.750 1.00 93.12 210 ALA A N 1
ATOM 1625 C CA . ALA A 1 210 ? 15.613 12.978 -0.176 1.00 93.12 210 ALA A CA 1
ATOM 1626 C C . ALA A 1 210 ? 16.327 12.092 -1.208 1.00 93.12 210 ALA A C 1
ATOM 1628 O O . ALA A 1 210 ? 17.545 12.185 -1.327 1.00 93.12 210 ALA A O 1
ATOM 1629 N N . ALA A 1 211 ? 15.578 11.306 -1.988 1.00 93.38 211 ALA A N 1
ATOM 1630 C CA . ALA A 1 211 ? 16.132 10.479 -3.058 1.00 93.38 211 ALA A CA 1
ATOM 1631 C C . ALA A 1 211 ? 16.832 11.329 -4.133 1.00 93.38 211 ALA A C 1
ATOM 1633 O O . ALA A 1 211 ? 17.988 11.068 -4.451 1.00 93.38 211 ALA A O 1
ATOM 1634 N N . GLU A 1 212 ? 16.193 12.406 -4.599 1.00 93.06 212 GLU A N 1
ATOM 1635 C CA . GLU A 1 212 ? 16.767 13.347 -5.578 1.00 93.06 212 GLU A CA 1
ATOM 1636 C C . GLU A 1 212 ? 18.071 14.004 -5.104 1.00 93.06 212 GLU A C 1
ATOM 1638 O O . GLU A 1 212 ? 18.930 14.343 -5.914 1.00 93.06 212 GLU A O 1
ATOM 1643 N N . LYS A 1 213 ? 18.219 14.216 -3.791 1.00 94.12 213 LYS A N 1
ATOM 1644 C CA . LYS A 1 213 ? 19.434 14.794 -3.198 1.00 94.12 213 LYS A CA 1
ATOM 1645 C C . LYS A 1 213 ? 20.529 13.762 -2.954 1.00 94.12 213 LYS A C 1
ATOM 1647 O O . LYS A 1 213 ? 21.695 14.139 -2.881 1.00 94.12 213 LYS A O 1
ATOM 1652 N N . HIS A 1 214 ? 20.153 12.505 -2.735 1.00 95.25 214 HIS A N 1
ATOM 1653 C CA . HIS A 1 214 ? 21.073 11.452 -2.320 1.00 95.25 214 HIS A CA 1
ATOM 1654 C C . HIS A 1 214 ? 21.659 10.678 -3.502 1.00 95.25 214 HIS A C 1
ATOM 1656 O O . HIS A 1 214 ? 22.815 10.271 -3.437 1.00 95.25 214 HIS A O 1
ATOM 1662 N N . PHE A 1 215 ? 20.878 10.485 -4.565 1.00 95.56 215 PHE A N 1
ATOM 1663 C CA . PHE A 1 215 ? 21.250 9.650 -5.701 1.00 95.56 215 PHE A CA 1
ATOM 1664 C C . PHE A 1 215 ? 21.568 10.459 -6.957 1.00 95.56 215 PHE A C 1
ATOM 1666 O O . PHE A 1 215 ? 21.117 11.589 -7.146 1.00 95.56 215 PHE A O 1
ATOM 1673 N N . THR A 1 216 ? 22.336 9.837 -7.844 1.00 95.50 216 THR A N 1
ATOM 1674 C CA . THR A 1 216 ? 22.763 10.390 -9.129 1.00 95.50 216 THR A CA 1
ATOM 1675 C C . THR A 1 216 ? 22.207 9.585 -10.304 1.00 95.50 216 THR A C 1
ATOM 1677 O O . THR A 1 216 ? 21.732 8.460 -10.148 1.00 95.50 216 THR A O 1
ATOM 1680 N N . GLU A 1 217 ? 22.297 10.139 -11.516 1.00 94.50 217 GLU A N 1
ATOM 1681 C CA . GLU A 1 217 ? 21.931 9.423 -12.750 1.00 94.50 217 GLU A CA 1
ATOM 1682 C C . GLU A 1 217 ? 22.776 8.150 -12.934 1.00 94.50 217 GLU A C 1
ATOM 1684 O O . GLU A 1 217 ? 22.253 7.125 -13.358 1.00 94.50 217 GLU A O 1
ATOM 1689 N N . ALA A 1 218 ? 24.045 8.161 -12.511 1.00 94.69 218 ALA A N 1
ATOM 1690 C CA . ALA A 1 218 ? 24.900 6.974 -12.542 1.00 94.69 218 ALA A CA 1
ATOM 1691 C C . ALA A 1 218 ? 24.402 5.864 -11.595 1.00 94.69 218 ALA A C 1
ATOM 1693 O O . ALA A 1 218 ? 24.421 4.686 -11.958 1.00 94.69 218 ALA A O 1
ATOM 1694 N N . ASP A 1 219 ? 23.906 6.226 -10.406 1.00 94.88 219 ASP A N 1
ATOM 1695 C CA . ASP A 1 219 ? 23.283 5.260 -9.491 1.00 94.88 219 ASP A CA 1
ATOM 1696 C C . ASP A 1 219 ? 22.023 4.659 -10.115 1.00 94.88 219 ASP A C 1
ATOM 1698 O O . ASP A 1 219 ? 21.788 3.454 -10.019 1.00 94.88 219 ASP A O 1
ATOM 1702 N N . LEU A 1 220 ? 21.224 5.492 -10.785 1.00 92.75 220 LEU A N 1
ATOM 1703 C CA . LEU A 1 220 ? 20.012 5.064 -11.470 1.00 92.75 220 LEU A CA 1
ATOM 1704 C C . LEU A 1 220 ? 20.326 4.079 -12.598 1.00 92.75 220 LEU A C 1
ATOM 1706 O O . LEU A 1 220 ? 19.699 3.023 -12.681 1.00 92.75 220 LEU A O 1
ATOM 1710 N N . GLU A 1 221 ? 21.310 4.388 -13.442 1.00 93.06 221 GLU A N 1
ATOM 1711 C CA . GLU A 1 221 ? 21.773 3.504 -14.513 1.00 93.06 221 GLU A CA 1
ATOM 1712 C C . GLU A 1 221 ? 22.249 2.154 -13.976 1.00 93.06 221 GLU A C 1
ATOM 1714 O O . GLU A 1 221 ? 21.884 1.109 -14.521 1.00 93.06 221 GLU A O 1
ATOM 1719 N N . MET A 1 222 ? 23.023 2.177 -12.888 1.00 94.50 222 MET A N 1
ATOM 1720 C CA . MET A 1 222 ? 23.545 0.978 -12.240 1.00 94.50 222 MET A CA 1
ATOM 1721 C C . MET A 1 222 ? 22.421 0.116 -11.655 1.00 94.50 222 MET A C 1
ATOM 1723 O O . MET A 1 222 ? 22.375 -1.090 -11.895 1.00 94.50 222 MET A O 1
ATOM 1727 N N . GLN A 1 223 ? 21.496 0.721 -10.909 1.00 92.94 223 GLN A N 1
ATOM 1728 C CA . GLN A 1 223 ? 20.424 0.000 -10.216 1.00 92.94 223 GLN A CA 1
ATOM 1729 C C . GLN A 1 223 ? 19.324 -0.500 -11.160 1.00 92.94 223 GLN A C 1
ATOM 1731 O O . GLN A 1 223 ? 18.614 -1.446 -10.831 1.00 92.94 223 GLN A O 1
ATOM 1736 N N . THR A 1 224 ? 19.201 0.096 -12.346 1.00 93.06 224 THR A N 1
ATOM 1737 C CA . THR A 1 224 ? 18.249 -0.322 -13.391 1.00 93.06 224 THR A CA 1
ATOM 1738 C C . THR A 1 224 ? 18.910 -1.130 -14.510 1.00 93.06 224 THR A C 1
ATOM 1740 O O . THR A 1 224 ? 18.341 -1.306 -15.593 1.00 93.06 224 THR A O 1
ATOM 1743 N N . ALA A 1 225 ? 20.122 -1.643 -14.275 1.00 92.12 225 ALA A N 1
ATOM 1744 C CA . ALA A 1 225 ? 20.834 -2.460 -15.245 1.00 92.12 225 ALA A CA 1
ATOM 1745 C C . ALA A 1 225 ? 19.994 -3.678 -15.676 1.00 92.12 225 ALA A C 1
ATOM 1747 O O . ALA A 1 225 ? 19.494 -4.453 -14.862 1.00 92.12 225 ALA A O 1
ATOM 1748 N N . GLY A 1 226 ? 19.844 -3.855 -16.991 1.00 90.50 226 GLY A N 1
ATOM 1749 C CA . GLY A 1 226 ? 19.024 -4.924 -17.569 1.00 90.50 226 GLY A CA 1
ATOM 1750 C C . GLY A 1 226 ? 17.538 -4.589 -17.732 1.00 90.50 226 GLY A C 1
ATOM 1751 O O . GLY A 1 226 ? 16.796 -5.454 -18.199 1.00 90.50 226 GLY A O 1
ATOM 1752 N N . VAL A 1 227 ? 17.115 -3.361 -17.410 1.00 93.12 227 VAL A N 1
ATOM 1753 C CA . VAL A 1 227 ? 15.774 -2.837 -17.704 1.00 93.12 227 VAL A CA 1
ATOM 1754 C C . VAL A 1 227 ? 15.867 -1.622 -18.622 1.00 93.12 227 VAL A C 1
ATOM 1756 O O . VAL A 1 227 ? 16.720 -0.745 -18.462 1.00 93.12 227 VAL A O 1
ATOM 1759 N N . ILE A 1 228 ? 14.987 -1.579 -19.622 1.00 93.69 228 ILE A N 1
ATOM 1760 C CA . ILE A 1 228 ? 14.850 -0.436 -20.524 1.00 93.69 228 ILE A CA 1
ATOM 1761 C C . ILE A 1 228 ? 13.933 0.586 -19.848 1.00 93.69 228 ILE A C 1
ATOM 1763 O O . ILE A 1 228 ? 12.733 0.351 -19.715 1.00 93.69 228 ILE A O 1
ATOM 1767 N N . CYS A 1 229 ? 14.489 1.708 -19.402 1.00 92.00 229 CYS A N 1
ATOM 1768 C CA . CYS A 1 229 ? 13.756 2.761 -18.699 1.00 92.00 229 CYS A CA 1
ATOM 1769 C C . CYS A 1 229 ? 14.385 4.142 -18.925 1.00 92.00 229 CYS A C 1
ATOM 1771 O O . CYS A 1 229 ? 15.517 4.241 -19.409 1.00 92.00 229 CYS A O 1
ATOM 1773 N N . ARG A 1 230 ? 13.661 5.205 -18.542 1.00 90.81 230 ARG A N 1
ATOM 1774 C CA . ARG A 1 230 ? 14.239 6.553 -18.399 1.00 90.81 230 ARG A CA 1
ATOM 1775 C C . ARG A 1 230 ? 15.352 6.534 -17.350 1.00 90.81 230 ARG A C 1
ATOM 1777 O O . ARG A 1 230 ? 15.234 5.840 -16.340 1.00 90.81 230 ARG A O 1
ATOM 1784 N N . LYS A 1 231 ? 16.422 7.284 -17.617 1.00 89.19 231 LYS A N 1
ATOM 1785 C CA . LYS A 1 231 ? 17.658 7.352 -16.815 1.00 89.19 231 LYS A CA 1
ATOM 1786 C C . LYS A 1 231 ? 18.130 8.797 -16.621 1.00 89.19 231 LYS A C 1
ATOM 1788 O O . LYS A 1 231 ? 19.319 9.073 -16.576 1.00 89.19 231 LYS A O 1
ATOM 1793 N N . ASP A 1 232 ? 17.177 9.719 -16.553 1.00 90.06 232 ASP A N 1
ATOM 1794 C CA . ASP A 1 232 ? 17.421 11.146 -16.350 1.00 90.06 232 ASP A CA 1
ATOM 1795 C C . ASP A 1 232 ? 17.002 11.601 -14.949 1.00 90.06 232 ASP A C 1
ATOM 1797 O O . ASP A 1 232 ? 16.283 10.907 -14.224 1.00 90.06 232 ASP A O 1
ATOM 1801 N N . LYS A 1 233 ? 17.409 12.821 -14.590 1.00 88.31 233 LYS A N 1
ATOM 1802 C CA . LYS A 1 233 ? 17.073 13.451 -13.303 1.00 88.31 233 LYS A CA 1
ATOM 1803 C C . LYS A 1 233 ? 15.590 13.428 -12.936 1.00 88.31 233 LYS A C 1
ATOM 1805 O O . LYS A 1 233 ? 15.279 13.390 -11.750 1.00 88.31 233 LYS A O 1
ATOM 1810 N N . GLY A 1 234 ? 14.684 13.446 -13.913 1.00 88.19 234 GLY A N 1
ATOM 1811 C CA . GLY A 1 234 ? 13.245 13.498 -13.666 1.00 88.19 234 GLY A CA 1
ATOM 1812 C C . GLY A 1 234 ? 12.629 12.184 -13.177 1.00 88.19 234 GLY A C 1
ATOM 1813 O O . GLY A 1 234 ? 11.419 12.145 -13.006 1.00 88.19 234 GLY A O 1
ATOM 1814 N N . VAL A 1 235 ? 13.422 11.122 -12.994 1.00 90.38 235 VAL A N 1
ATOM 1815 C CA . VAL A 1 235 ? 12.989 9.852 -12.375 1.00 90.38 235 VAL A CA 1
ATOM 1816 C C . VAL A 1 235 ? 13.891 9.422 -11.210 1.00 90.38 235 VAL A C 1
ATOM 1818 O O . VAL A 1 235 ? 13.811 8.283 -10.745 1.00 90.38 235 VAL A O 1
ATOM 1821 N N . LEU A 1 236 ? 14.768 10.307 -10.717 1.00 91.25 236 LEU A N 1
ATOM 1822 C CA . LEU A 1 236 ? 15.636 9.999 -9.570 1.00 91.25 236 LEU A CA 1
ATOM 1823 C C . LEU A 1 236 ? 14.850 9.790 -8.278 1.00 91.25 236 LEU A C 1
ATOM 1825 O O . LEU A 1 236 ? 15.274 9.026 -7.412 1.00 91.25 236 LEU A O 1
ATOM 1829 N N . ASP A 1 237 ? 13.683 10.414 -8.153 1.00 89.69 237 ASP A N 1
ATOM 1830 C CA . ASP A 1 237 ? 12.791 10.210 -7.020 1.00 89.69 237 ASP A CA 1
ATOM 1831 C C . ASP A 1 237 ? 12.217 8.781 -6.962 1.00 89.69 237 ASP A C 1
ATOM 1833 O O . ASP A 1 237 ? 11.706 8.361 -5.922 1.00 89.69 237 ASP A O 1
ATOM 1837 N N . GLU A 1 238 ? 12.339 8.017 -8.047 1.00 88.75 238 GLU A N 1
ATOM 1838 C CA . GLU A 1 238 ? 11.788 6.674 -8.250 1.00 88.75 238 GLU A CA 1
ATOM 1839 C C . GLU A 1 238 ? 12.878 5.585 -8.336 1.00 88.75 238 GLU A C 1
ATOM 1841 O O . GLU A 1 238 ? 12.589 4.425 -8.646 1.00 88.75 238 GLU A O 1
ATOM 1846 N N . ILE A 1 239 ? 14.132 5.942 -8.034 1.00 91.62 239 ILE A N 1
ATOM 1847 C CA . ILE A 1 239 ? 15.275 5.022 -8.031 1.00 91.62 239 ILE A CA 1
ATOM 1848 C C . ILE A 1 239 ? 15.065 3.845 -7.056 1.00 91.62 239 ILE A C 1
ATOM 1850 O O . ILE A 1 239 ? 14.531 4.046 -5.961 1.00 91.62 239 ILE A O 1
ATOM 1854 N N . PRO A 1 240 ? 15.511 2.615 -7.385 1.00 92.81 240 PRO A N 1
ATOM 1855 C CA . PRO A 1 240 ? 15.275 1.435 -6.545 1.00 92.81 240 PRO A CA 1
ATOM 1856 C C . PRO A 1 240 ? 15.724 1.570 -5.096 1.00 92.81 240 PRO A C 1
ATOM 1858 O O . PRO A 1 240 ? 14.991 1.159 -4.200 1.00 92.81 240 PRO A O 1
ATOM 1861 N N . GLY A 1 241 ? 16.871 2.205 -4.857 1.00 93.19 241 GLY A N 1
ATOM 1862 C CA . GLY A 1 241 ? 17.412 2.453 -3.521 1.00 93.19 241 GLY A CA 1
ATOM 1863 C C . GLY A 1 241 ? 16.550 3.361 -2.637 1.00 93.19 241 GLY A C 1
ATOM 1864 O O . GLY A 1 241 ? 16.768 3.408 -1.429 1.00 93.19 241 GLY A O 1
ATOM 1865 N N . ALA A 1 242 ? 15.552 4.056 -3.196 1.00 94.56 242 ALA A N 1
ATOM 1866 C CA . ALA A 1 242 ? 14.585 4.837 -2.424 1.00 94.56 242 ALA A CA 1
ATOM 1867 C C . ALA A 1 242 ? 13.443 3.986 -1.829 1.00 94.56 242 ALA A C 1
ATOM 1869 O O . ALA A 1 242 ? 12.644 4.497 -1.036 1.00 94.56 242 ALA A O 1
ATOM 1870 N N . TYR A 1 243 ? 13.358 2.705 -2.196 1.00 95.69 243 TYR A N 1
ATOM 1871 C CA . TYR A 1 243 ? 12.308 1.773 -1.790 1.00 95.69 243 TYR A CA 1
ATOM 1872 C C . TYR A 1 243 ? 12.827 0.701 -0.828 1.00 95.69 243 TYR A C 1
ATOM 1874 O O . TYR A 1 243 ? 14.033 0.469 -0.714 1.00 95.69 243 TYR A O 1
ATOM 1882 N N . LYS A 1 244 ? 11.912 0.043 -0.107 1.00 95.50 244 LYS A N 1
ATOM 1883 C CA . LYS A 1 244 ? 12.260 -1.158 0.659 1.00 95.50 244 LYS A CA 1
ATOM 1884 C C . LYS A 1 244 ? 12.548 -2.322 -0.284 1.00 95.50 244 LYS A C 1
ATOM 1886 O O . LYS A 1 244 ? 12.182 -2.306 -1.459 1.00 95.50 244 LYS A O 1
ATOM 1891 N N . ASP A 1 245 ? 13.189 -3.351 0.255 1.00 95.56 245 ASP A N 1
ATOM 1892 C CA . ASP A 1 245 ? 13.379 -4.596 -0.478 1.00 95.56 245 ASP A CA 1
ATOM 1893 C C . ASP A 1 245 ? 12.033 -5.316 -0.640 1.00 95.56 245 ASP A C 1
ATOM 1895 O O . ASP A 1 245 ? 11.420 -5.748 0.341 1.00 95.56 245 ASP A O 1
ATOM 1899 N N . ILE A 1 246 ? 11.574 -5.439 -1.888 1.00 96.00 246 ILE A N 1
ATOM 1900 C CA . ILE A 1 246 ? 10.313 -6.103 -2.213 1.00 96.00 246 ILE A CA 1
ATOM 1901 C C . ILE A 1 246 ? 10.316 -7.572 -1.775 1.00 96.00 246 ILE A C 1
ATOM 1903 O O . ILE A 1 246 ? 9.281 -8.074 -1.341 1.00 96.00 246 ILE A O 1
ATOM 1907 N N . ASP A 1 247 ? 11.462 -8.256 -1.811 1.00 96.06 247 ASP A N 1
ATOM 1908 C CA . ASP A 1 247 ? 11.548 -9.663 -1.419 1.00 96.06 247 ASP A CA 1
ATOM 1909 C C . ASP A 1 247 ? 11.332 -9.807 0.097 1.00 96.06 247 ASP A C 1
ATOM 1911 O O . ASP A 1 247 ? 10.628 -10.717 0.545 1.00 96.06 247 ASP A O 1
ATOM 1915 N N . GLN A 1 248 ? 11.833 -8.851 0.888 1.00 96.56 248 GLN A N 1
ATOM 1916 C CA . GLN A 1 248 ? 11.566 -8.782 2.325 1.00 96.56 248 GLN A CA 1
ATOM 1917 C C . GLN A 1 248 ? 10.103 -8.431 2.620 1.00 96.56 248 GLN A C 1
ATOM 1919 O O . GLN A 1 248 ? 9.499 -9.037 3.507 1.00 96.56 248 GLN A O 1
ATOM 1924 N N . VAL A 1 249 ? 9.508 -7.495 1.867 1.00 97.12 249 VAL A N 1
ATOM 1925 C CA . VAL A 1 249 ? 8.074 -7.175 1.982 1.00 97.12 249 VAL A CA 1
ATOM 1926 C C . VAL A 1 249 ? 7.234 -8.428 1.741 1.00 97.12 249 VAL A C 1
ATOM 1928 O O . VAL A 1 249 ? 6.372 -8.745 2.559 1.00 97.12 249 VAL A O 1
ATOM 1931 N N . MET A 1 250 ? 7.526 -9.188 0.681 1.00 97.56 250 MET A N 1
ATOM 1932 C CA . MET A 1 250 ? 6.836 -10.443 0.378 1.00 97.56 250 MET A CA 1
ATOM 1933 C C . MET A 1 250 ? 7.047 -11.508 1.461 1.00 97.56 250 MET A C 1
ATOM 1935 O O . MET A 1 250 ? 6.084 -12.163 1.865 1.00 97.56 250 MET A O 1
ATOM 1939 N N . ALA A 1 251 ? 8.271 -11.662 1.974 1.00 96.75 251 ALA A N 1
ATOM 1940 C CA . ALA A 1 251 ? 8.571 -12.608 3.050 1.00 96.75 251 ALA A CA 1
ATOM 1941 C C . ALA A 1 251 ? 7.779 -12.299 4.334 1.00 96.75 251 ALA A C 1
ATOM 1943 O O . ALA A 1 251 ? 7.271 -13.210 4.996 1.00 96.75 251 ALA A O 1
ATOM 1944 N N . ASN A 1 252 ? 7.628 -11.012 4.646 1.00 97.44 252 ASN A N 1
ATOM 1945 C CA . ASN A 1 252 ? 6.912 -10.520 5.816 1.00 97.44 252 ASN A CA 1
ATOM 1946 C C . ASN A 1 252 ? 5.394 -10.763 5.756 1.00 97.44 252 ASN A C 1
ATOM 1948 O O . ASN A 1 252 ? 4.773 -10.899 6.804 1.00 97.44 252 ASN A O 1
ATOM 1952 N N . GLN A 1 253 ? 4.802 -10.883 4.563 1.00 96.44 253 GLN A N 1
ATOM 1953 C CA . GLN A 1 253 ? 3.353 -11.074 4.367 1.00 96.44 253 GLN A CA 1
ATOM 1954 C C . GLN A 1 253 ? 2.952 -12.461 3.845 1.00 96.44 253 GLN A C 1
ATOM 1956 O O . GLN A 1 253 ? 1.907 -12.629 3.209 1.00 96.44 253 GLN A O 1
ATOM 1961 N N . ARG A 1 254 ? 3.776 -13.480 4.102 1.00 97.06 254 ARG A N 1
ATOM 1962 C CA . ARG A 1 254 ? 3.542 -14.863 3.643 1.00 97.06 254 ARG A CA 1
ATOM 1963 C C . ARG A 1 254 ? 2.231 -15.495 4.128 1.00 97.06 254 ARG A C 1
ATOM 1965 O O . ARG A 1 254 ? 1.842 -16.547 3.632 1.00 97.06 254 ARG A O 1
ATOM 1972 N N . ASP A 1 255 ? 1.588 -14.929 5.138 1.00 97.62 255 ASP A N 1
ATOM 1973 C CA . ASP A 1 255 ? 0.273 -15.323 5.654 1.00 97.62 255 ASP A CA 1
ATOM 1974 C C . ASP A 1 255 ? -0.889 -14.530 5.035 1.00 97.62 255 ASP A C 1
ATOM 1976 O O . ASP A 1 255 ? -2.022 -14.989 5.109 1.00 97.62 255 ASP A O 1
ATOM 1980 N N . LEU A 1 256 ? -0.621 -13.363 4.442 1.00 98.06 256 LEU A N 1
ATOM 1981 C CA . LEU A 1 256 ? -1.615 -12.517 3.785 1.00 98.06 256 LEU A CA 1
ATOM 1982 C C . LEU A 1 256 ? -1.851 -12.992 2.354 1.00 98.06 256 LEU A C 1
ATOM 1984 O O . LEU A 1 256 ? -2.978 -12.957 1.862 1.00 98.06 256 LEU A O 1
ATOM 1988 N N . THR A 1 257 ? -0.784 -13.449 1.690 1.00 97.50 257 THR A N 1
ATOM 1989 C CA . THR A 1 257 ? -0.816 -13.840 0.279 1.00 97.50 257 THR A CA 1
ATOM 1990 C C . THR A 1 257 ? 0.019 -15.084 -0.035 1.00 97.50 257 THR A C 1
ATOM 1992 O O . THR A 1 257 ? 0.937 -15.469 0.692 1.00 97.50 257 THR A O 1
ATOM 1995 N N . GLU A 1 258 ? -0.337 -15.752 -1.128 1.00 97.62 258 GLU A N 1
ATOM 1996 C CA . GLU A 1 258 ? 0.451 -16.762 -1.833 1.00 97.62 258 GLU A CA 1
ATOM 1997 C C . GLU A 1 258 ? 1.006 -16.152 -3.124 1.00 97.62 258 GLU A C 1
ATOM 1999 O O . GLU A 1 258 ? 0.281 -15.473 -3.846 1.00 97.62 258 GLU A O 1
ATOM 2004 N N . ILE A 1 259 ? 2.279 -16.399 -3.436 1.00 97.69 259 ILE A N 1
ATOM 2005 C CA . ILE A 1 259 ? 2.878 -15.963 -4.703 1.00 97.69 259 ILE A CA 1
ATOM 2006 C C . ILE A 1 259 ? 2.517 -16.977 -5.788 1.00 97.69 259 ILE A C 1
ATOM 2008 O O . ILE A 1 259 ? 2.910 -18.137 -5.699 1.00 97.69 259 ILE A O 1
ATOM 2012 N N . LEU A 1 260 ? 1.819 -16.523 -6.829 1.00 96.19 260 LEU A N 1
ATOM 2013 C CA . LEU A 1 260 ? 1.511 -17.331 -8.011 1.00 96.19 260 LEU A CA 1
ATOM 2014 C C . LEU A 1 260 ? 2.589 -17.180 -9.086 1.00 96.19 260 LEU A C 1
ATOM 2016 O O . LEU A 1 260 ? 3.008 -18.162 -9.697 1.00 96.19 260 LEU A O 1
ATOM 2020 N N . HIS A 1 261 ? 3.049 -15.946 -9.310 1.00 95.50 261 HIS A N 1
ATOM 2021 C CA . HIS A 1 261 ? 4.059 -15.644 -10.320 1.00 95.50 261 HIS A CA 1
ATOM 2022 C C . HIS A 1 261 ? 5.033 -14.569 -9.846 1.00 95.50 261 HIS A C 1
ATOM 2024 O O . HIS A 1 261 ? 4.639 -13.587 -9.217 1.00 95.50 261 HIS A O 1
ATOM 2030 N N . THR A 1 262 ? 6.293 -14.729 -10.243 1.00 96.50 262 THR A N 1
ATOM 2031 C CA . THR A 1 262 ? 7.351 -13.729 -10.082 1.00 96.50 262 THR A CA 1
ATOM 2032 C C . THR A 1 262 ? 7.687 -13.154 -11.450 1.00 96.50 262 THR A C 1
ATOM 2034 O O . THR A 1 262 ? 8.069 -13.883 -12.364 1.00 96.50 262 THR A O 1
ATOM 2037 N N . LEU A 1 263 ? 7.548 -11.842 -11.592 1.00 94.38 263 LEU A N 1
ATOM 2038 C CA . LEU A 1 263 ? 7.737 -11.112 -12.837 1.00 94.38 263 LEU A CA 1
ATOM 2039 C C . LEU A 1 263 ? 9.055 -10.338 -12.793 1.00 94.38 263 LEU A C 1
ATOM 2041 O O . LEU A 1 263 ? 9.347 -9.637 -11.822 1.00 94.38 263 LEU A O 1
ATOM 2045 N N . LYS A 1 264 ? 9.832 -10.430 -13.875 1.00 92.12 264 LYS A N 1
ATOM 2046 C CA . LYS A 1 264 ? 10.995 -9.573 -14.115 1.00 92.12 264 LYS A CA 1
ATOM 2047 C C . LYS A 1 264 ? 10.592 -8.448 -15.057 1.00 92.12 264 LYS A C 1
ATOM 2049 O O . LYS A 1 264 ? 10.100 -8.708 -16.154 1.00 92.12 264 LYS A O 1
ATOM 2054 N N . GLN A 1 265 ? 10.839 -7.209 -14.650 1.00 91.06 265 GLN A N 1
ATOM 2055 C CA . GLN A 1 265 ? 10.633 -6.066 -15.526 1.00 91.06 265 GLN A CA 1
ATOM 2056 C C . GLN A 1 265 ? 11.650 -6.083 -16.677 1.00 91.06 265 GLN A C 1
ATOM 2058 O O . GLN A 1 265 ? 12.839 -6.307 -16.463 1.00 91.06 265 GLN A O 1
ATOM 2063 N N . VAL A 1 266 ? 11.171 -5.842 -17.897 1.00 92.19 266 VAL A N 1
ATOM 2064 C CA . VAL A 1 266 ? 12.012 -5.679 -19.100 1.00 92.19 266 VAL A CA 1
ATOM 2065 C C . VAL A 1 266 ? 11.980 -4.246 -19.625 1.00 92.19 266 VAL A C 1
ATOM 2067 O O . VAL A 1 266 ? 12.993 -3.734 -20.095 1.00 92.19 266 VAL A O 1
ATOM 2070 N N . VAL A 1 267 ? 10.834 -3.576 -19.479 1.00 91.69 267 VAL A N 1
ATOM 2071 C CA . VAL A 1 267 ? 10.613 -2.183 -19.867 1.00 91.69 267 VAL A CA 1
ATOM 2072 C C . VAL A 1 267 ? 9.878 -1.464 -18.732 1.00 91.69 267 VAL A C 1
ATOM 2074 O O . VAL A 1 267 ? 8.933 -2.010 -18.160 1.00 91.69 267 VAL A O 1
ATOM 2077 N N . CYS A 1 268 ? 10.306 -0.244 -18.411 1.00 91.00 268 CYS A N 1
ATOM 2078 C CA . CYS A 1 268 ? 9.629 0.676 -17.501 1.00 91.00 268 CYS A CA 1
ATOM 2079 C C . CYS A 1 268 ? 9.361 1.995 -18.232 1.00 91.00 268 CYS A C 1
ATOM 2081 O O . CYS A 1 268 ? 10.299 2.710 -18.590 1.00 91.00 268 CYS A O 1
ATOM 2083 N N . VAL A 1 269 ? 8.086 2.326 -18.440 1.00 88.75 269 VAL A N 1
ATOM 2084 C CA . VAL A 1 269 ? 7.669 3.625 -18.979 1.00 88.75 269 VAL A CA 1
ATOM 2085 C C . VAL A 1 269 ? 7.123 4.453 -17.823 1.00 88.75 269 VAL A C 1
ATOM 2087 O O . VAL A 1 269 ? 6.111 4.093 -17.224 1.00 88.75 269 VAL A O 1
ATOM 2090 N N . LYS A 1 270 ? 7.819 5.541 -17.494 1.00 83.00 270 LYS A N 1
ATOM 2091 C CA . LYS A 1 270 ? 7.497 6.435 -16.379 1.00 83.00 270 LYS A CA 1
ATOM 2092 C C . LYS A 1 270 ? 7.456 7.877 -16.903 1.00 83.00 270 LYS A C 1
ATOM 2094 O O . LYS A 1 270 ? 8.387 8.306 -17.595 1.00 83.00 270 LYS A O 1
ATOM 2099 N N . GLY A 1 271 ? 6.340 8.558 -16.635 1.00 68.94 271 GLY A N 1
ATOM 2100 C CA . GLY A 1 271 ? 6.119 9.977 -16.944 1.00 68.94 271 GLY A CA 1
ATOM 2101 C C . GLY A 1 271 ? 6.843 10.878 -15.965 1.00 68.94 271 GLY A C 1
ATOM 2102 O O . GLY A 1 271 ? 6.930 10.475 -14.787 1.00 68.94 271 GLY A O 1
#